Protein AF-0000000076352811 (afdb_homodimer)

Organism: Streptomyces venezuelae (NCBI:txid54571)

Sequence (322 aa):
MPASRLSRTPLPGIGIRYDLTTREQQRLSVIAHRDGARTLSAYRSDDPDECALSTRLSSGEADALIDALMPSHHSPTLLHTTDLGLVAERVLLSATSHWNGRLLGETRMRTETGVSIVAVLRRADAIPSPAPDFRLAGGDTLIVIGTREGVETAATILGREMPASRLSRTPLPGIGIRYDLTTREQQRLSVIAHRDGARTLSAYRSDDPDECALSTRLSSGEADALIDALMPSHHSPTLLHTTDLGLVAERVLLSATSHWNGRLLGETRMRTETGVSIVAVLRRADAIPSPAPDFRLAGGDTLIVIGTREGVETAATILGRE

Radius of gyration: 21.25 Å; Cα contacts (8 Å, |Δi|>4): 762; chains: 2; bounding box: 42×60×53 Å

pLDDT: mean 86.25, std 12.05, range [33.28, 98.19]

Secondary structure (DSSP, 8-state):
----EEEEEEETTTEEEEEEE-TT--EEEEEEETTS-EEEEEE-SS-TTSEEEEEEE-HHHHHHHHHHHS-SS--SSEEESGGGT-EEEEEEPPTT-TTTTSBGGGG-HHHHHS-EEEEEEETTEEEES--TTPBP-TT-EEEEEE-HHHHHHHHHHHT--/----EEEEEEETTTEEEEEEE-TT--EEEEEEETTS-EEEEEE-SS-TT-EEEEEEE-HHHHHHHHHHHS-SS--SSEEESGGGT-EEEEEEPPTT-TTTTSBGGGG-HHHHHS-EEEEEEETTEEEES--TTPBP-TT-EEEEEE-HHHHHHHHHHHT--

Nearest PDB structures (foldseek):
  6oly-assembly1_C  TM=7.790E-01  e=4.666E-06  Methanothermobacter thermautotrophicus
  3rbz-assembly1_D-2  TM=7.841E-01  e=4.932E-06  Methanothermobacter thermautotrophicus str. Delta H
  3rbz-assembly1_B-2  TM=7.743E-01  e=6.874E-06  Methanothermobacter thermautotrophicus str. Delta H
  3rbz-assembly1_C-2  TM=7.742E-01  e=6.874E-06  Methanothermobacter thermautotrophicus str. Delta H
  2aef-assembly1_A  TM=7.188E-01  e=5.509E-06  Methanothermobacter thermautotrophicus

Structure (mmCIF, N/CA/C/O backbone):
data_AF-0000000076352811-model_v1
#
loop_
_entity.id
_entity.type
_entity.pdbx_description
1 polymer 'Potassium transporter TrkA'
#
loop_
_atom_site.group_PDB
_atom_site.id
_atom_site.type_symbol
_atom_site.label_atom_id
_atom_site.label_alt_id
_atom_site.label_comp_id
_atom_site.label_asym_id
_atom_site.label_entity_id
_atom_site.label_seq_id
_atom_site.pdbx_PDB_ins_code
_atom_site.Cartn_x
_atom_site.Cartn_y
_atom_site.Cartn_z
_atom_site.occupancy
_atom_site.B_iso_or_equiv
_atom_site.auth_seq_id
_atom_site.auth_comp_id
_atom_site.auth_asym_id
_atom_site.auth_atom_id
_atom_site.pdbx_PDB_model_num
ATOM 1 N N . MET A 1 1 ? 8.742 -24.406 12.164 1 33.28 1 MET A N 1
ATOM 2 C CA . MET A 1 1 ? 8.57 -24.734 10.758 1 33.28 1 MET A CA 1
ATOM 3 C C . MET A 1 1 ? 9.203 -23.672 9.859 1 33.28 1 MET A C 1
ATOM 5 O O . MET A 1 1 ? 9.172 -22.484 10.18 1 33.28 1 MET A O 1
ATOM 9 N N . PRO A 1 2 ? 10.156 -24 8.992 1 41.72 2 PRO A N 1
ATOM 10 C CA . PRO A 1 2 ? 11.023 -22.984 8.398 1 41.72 2 PRO A CA 1
ATOM 11 C C . PRO A 1 2 ? 10.234 -21.875 7.699 1 41.72 2 PRO A C 1
ATOM 13 O O . PRO A 1 2 ? 9.156 -22.125 7.148 1 41.72 2 PRO A O 1
ATOM 16 N N . ALA A 1 3 ? 10.344 -20.75 8.109 1 45.09 3 ALA A N 1
ATOM 17 C CA . ALA A 1 3 ? 9.797 -19.5 7.586 1 45.09 3 ALA A CA 1
ATOM 18 C C . ALA A 1 3 ? 9.898 -19.438 6.062 1 45.09 3 ALA A C 1
ATOM 20 O O . ALA A 1 3 ? 10.82 -20.016 5.477 1 45.09 3 ALA A O 1
ATOM 21 N N . SER A 1 4 ? 8.695 -19.469 5.328 1 60.25 4 SER A N 1
ATOM 22 C CA . SER A 1 4 ? 8.719 -19.25 3.885 1 60.25 4 SER A CA 1
ATOM 23 C C . SER A 1 4 ? 9.914 -18.391 3.475 1 60.25 4 SER A C 1
ATOM 25 O O . SER A 1 4 ? 10.234 -17.406 4.137 1 60.25 4 SER A O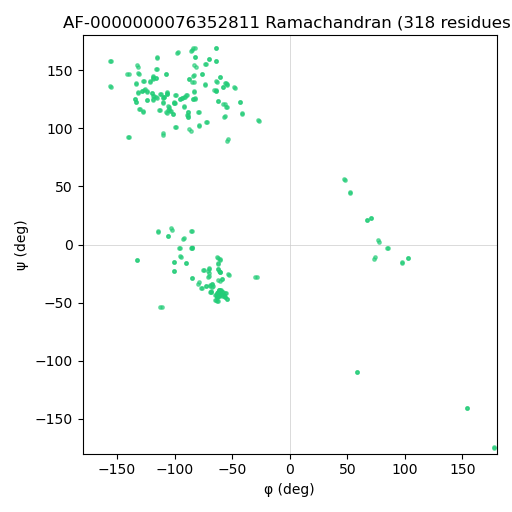 1
ATOM 27 N N . ARG A 1 5 ? 10.984 -19.031 2.83 1 65.19 5 ARG A N 1
ATOM 28 C CA . ARG A 1 5 ? 12.234 -18.391 2.441 1 65.19 5 ARG A CA 1
ATOM 29 C C . ARG A 1 5 ? 12.109 -17.719 1.075 1 65.19 5 ARG A C 1
ATOM 31 O O . ARG A 1 5 ? 11.734 -18.375 0.095 1 65.19 5 ARG A O 1
ATOM 38 N N . LEU A 1 6 ? 11.867 -16.469 1.075 1 77.19 6 LEU A N 1
ATOM 39 C CA . LEU A 1 6 ? 11.984 -15.727 -0.172 1 77.19 6 LEU A CA 1
ATOM 40 C C . LEU A 1 6 ? 13.445 -15.414 -0.484 1 77.19 6 LEU A C 1
ATOM 42 O O . LEU A 1 6 ? 14.18 -14.93 0.382 1 77.19 6 LEU A O 1
ATOM 46 N N . SER A 1 7 ? 13.984 -16 -1.582 1 85.25 7 SER A N 1
ATOM 47 C CA . SER A 1 7 ? 15.32 -15.664 -2.043 1 85.25 7 SER A CA 1
ATOM 48 C C . SER A 1 7 ? 15.273 -14.836 -3.326 1 85.25 7 SER A C 1
ATOM 50 O O . SER A 1 7 ? 14.32 -14.945 -4.105 1 85.25 7 SER A O 1
ATOM 52 N N . ARG A 1 8 ? 16.25 -13.914 -3.494 1 85.31 8 ARG A N 1
ATOM 53 C CA . ARG A 1 8 ? 16.344 -13.047 -4.664 1 85.31 8 ARG A CA 1
ATOM 54 C C . ARG A 1 8 ? 17.641 -13.258 -5.41 1 85.31 8 ARG A C 1
ATOM 56 O O . ARG A 1 8 ? 18.719 -13.312 -4.797 1 85.31 8 ARG A O 1
ATOM 63 N N . THR A 1 9 ? 17.578 -13.453 -6.719 1 87.12 9 THR A N 1
ATOM 64 C CA . THR A 1 9 ? 18.734 -13.648 -7.578 1 87.12 9 THR A CA 1
ATOM 65 C C . THR A 1 9 ? 18.703 -12.68 -8.758 1 87.12 9 THR A C 1
ATOM 67 O O . THR A 1 9 ? 17.797 -12.734 -9.594 1 87.12 9 THR A O 1
ATOM 70 N N . PRO A 1 10 ? 19.656 -11.766 -8.812 1 88.88 10 PRO A N 1
ATOM 71 C CA . PRO A 1 10 ? 19.719 -10.867 -9.969 1 88.88 10 PRO A CA 1
ATOM 72 C C . PRO A 1 10 ? 20.016 -11.609 -11.273 1 88.88 10 PRO A C 1
ATOM 74 O O . PRO A 1 10 ? 20.812 -12.539 -11.289 1 88.88 10 PRO A O 1
ATOM 77 N N . LEU A 1 11 ? 19.266 -11.32 -12.273 1 91.62 11 LEU A N 1
ATOM 78 C CA . LEU A 1 11 ? 19.469 -11.828 -13.633 1 91.62 11 LEU A CA 1
ATOM 79 C C . LEU A 1 11 ? 19.922 -10.711 -14.562 1 91.62 11 LEU A C 1
ATOM 81 O O . LEU A 1 11 ? 19.094 -9.953 -15.078 1 91.62 11 LEU A O 1
ATOM 85 N N . PRO A 1 12 ? 21.219 -10.625 -14.742 1 89.44 12 PRO A N 1
ATOM 86 C CA . PRO A 1 12 ? 21.75 -9.523 -15.539 1 89.44 12 PRO A CA 1
ATOM 87 C C . PRO A 1 12 ? 21.016 -9.344 -16.859 1 89.44 12 PRO A C 1
ATOM 89 O O . PRO A 1 12 ? 20.828 -10.312 -17.609 1 89.44 12 PRO A O 1
ATOM 92 N N . GLY A 1 13 ? 20.734 -8.188 -17.156 1 89.44 13 GLY A N 1
ATOM 93 C CA . GLY A 1 13 ? 20.094 -7.82 -18.406 1 89.44 13 GLY A CA 1
ATOM 94 C C . GLY A 1 13 ? 18.625 -8.203 -18.453 1 89.44 13 GLY A C 1
ATOM 95 O O . GLY A 1 13 ? 17.922 -7.867 -19.406 1 89.44 13 GLY A O 1
ATOM 96 N N . ILE A 1 14 ? 18.203 -9.016 -17.5 1 88.94 14 ILE A N 1
ATOM 97 C CA . ILE A 1 14 ? 16.828 -9.523 -17.547 1 88.94 14 ILE A CA 1
ATOM 98 C C . ILE A 1 14 ? 16.016 -8.922 -16.422 1 88.94 14 ILE A C 1
ATOM 100 O O . ILE A 1 14 ? 14.938 -8.352 -16.656 1 88.94 14 ILE A O 1
ATOM 104 N N . GLY A 1 15 ? 16.453 -9.016 -15.188 1 88.44 15 GLY A N 1
ATOM 105 C CA . GLY A 1 15 ? 15.75 -8.547 -14.008 1 88.44 15 GLY A CA 1
ATOM 106 C C . GLY A 1 15 ? 16.125 -9.297 -12.742 1 88.44 15 GLY A C 1
ATOM 107 O O . GLY A 1 15 ? 17.297 -9.555 -12.5 1 88.44 15 GLY A O 1
ATOM 108 N N . ILE A 1 16 ? 15.172 -9.539 -11.945 1 86.62 16 ILE A N 1
ATOM 109 C CA . ILE A 1 16 ? 15.406 -10.203 -10.672 1 86.62 16 ILE A CA 1
ATOM 110 C C . ILE A 1 16 ? 14.492 -11.43 -10.555 1 86.62 16 ILE A C 1
ATOM 112 O O . ILE A 1 16 ? 13.305 -11.359 -10.867 1 86.62 16 ILE A O 1
ATOM 116 N N . ARG A 1 17 ? 15.047 -12.539 -10.148 1 91.44 17 ARG A N 1
ATOM 117 C CA . ARG A 1 17 ? 14.266 -13.742 -9.859 1 91.44 17 ARG A CA 1
ATOM 118 C C . ARG A 1 17 ? 14.023 -13.891 -8.359 1 91.44 17 ARG A C 1
ATOM 120 O O . ARG A 1 17 ? 14.961 -13.789 -7.562 1 91.44 17 ARG A O 1
ATOM 127 N N . TYR A 1 18 ? 12.781 -14.078 -7.992 1 88 18 TYR A N 1
ATOM 128 C CA . TYR A 1 18 ? 12.359 -14.414 -6.637 1 88 18 TYR A CA 1
ATOM 129 C C . TYR A 1 18 ? 11.93 -15.875 -6.543 1 88 18 TYR A C 1
ATOM 131 O O . TYR A 1 18 ? 11.141 -16.344 -7.359 1 88 18 TYR A O 1
ATOM 139 N N . ASP A 1 19 ? 12.5 -16.562 -5.543 1 89.06 19 ASP A N 1
ATOM 140 C CA . ASP A 1 19 ? 12.102 -17.938 -5.312 1 89.06 19 ASP A CA 1
ATOM 141 C C . ASP A 1 19 ? 11.422 -18.109 -3.955 1 89.06 19 ASP A C 1
ATOM 143 O O . ASP A 1 19 ? 11.938 -17.641 -2.938 1 89.06 19 ASP A O 1
ATOM 147 N N . LEU A 1 20 ? 10.266 -18.672 -4.059 1 89.12 20 LEU A N 1
ATOM 148 C CA . LEU A 1 20 ? 9.5 -18.938 -2.846 1 89.12 20 LEU A CA 1
ATOM 149 C C . LEU A 1 20 ? 9.25 -20.438 -2.674 1 89.12 20 LEU A C 1
ATOM 151 O O . LEU A 1 20 ? 8.766 -21.094 -3.592 1 89.12 20 LEU A O 1
ATOM 155 N N . THR A 1 21 ? 9.641 -20.969 -1.538 1 88.06 21 THR A N 1
ATOM 156 C CA . THR A 1 21 ? 9.289 -22.344 -1.164 1 88.06 21 THR A CA 1
ATOM 157 C C . THR A 1 21 ? 8.297 -22.344 -0.006 1 88.06 21 THR A C 1
ATOM 159 O O . THR A 1 21 ? 8.586 -21.812 1.071 1 88.06 21 THR A O 1
ATOM 162 N N . THR A 1 22 ? 7.176 -22.984 -0.293 1 88.12 22 THR A N 1
ATOM 163 C CA . THR A 1 22 ? 6.113 -22.969 0.707 1 88.12 22 THR A CA 1
ATOM 164 C C . THR A 1 22 ? 6.344 -24.062 1.746 1 88.12 22 THR A C 1
ATOM 166 O O . THR A 1 22 ? 7.234 -24.906 1.588 1 88.12 22 THR A O 1
ATOM 169 N N . ARG A 1 23 ? 5.57 -24.016 2.842 1 83.81 23 ARG A N 1
ATOM 170 C CA . ARG A 1 23 ? 5.617 -25.047 3.885 1 83.81 23 ARG A CA 1
ATOM 171 C C . ARG A 1 23 ? 5.293 -26.422 3.318 1 83.81 23 ARG A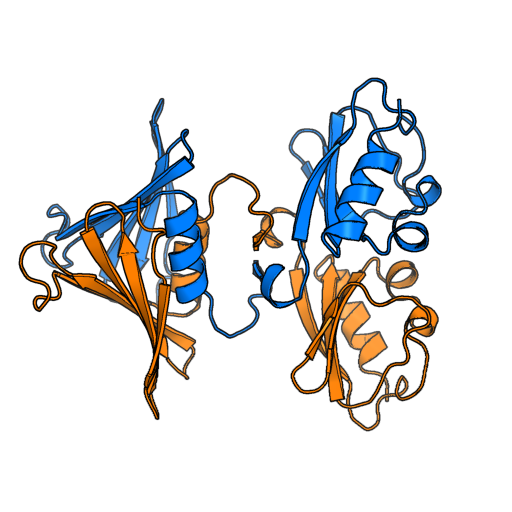 C 1
ATOM 173 O O . ARG A 1 23 ? 5.836 -27.422 3.775 1 83.81 23 ARG A O 1
ATOM 180 N N . GLU A 1 24 ? 4.465 -26.438 2.254 1 83.44 24 GLU A N 1
ATOM 181 C CA . GLU A 1 24 ? 4.074 -27.703 1.623 1 83.44 24 GLU A CA 1
ATOM 182 C C . GLU A 1 24 ? 5.109 -28.141 0.594 1 83.44 24 GLU A C 1
ATOM 184 O O . GLU A 1 24 ? 4.848 -29.047 -0.206 1 83.44 24 GLU A O 1
ATOM 189 N N . GLN A 1 25 ? 6.188 -27.484 0.642 1 83.31 25 GLN A N 1
ATOM 190 C CA . GLN A 1 25 ? 7.34 -27.828 -0.191 1 83.31 25 GLN A CA 1
ATOM 191 C C . GLN A 1 25 ? 7.043 -27.578 -1.666 1 83.31 25 GLN A C 1
ATOM 193 O O . GLN A 1 25 ? 7.582 -28.266 -2.539 1 83.31 25 GLN A O 1
ATOM 198 N N . GLN A 1 26 ? 6.09 -26.75 -1.824 1 85.62 26 GLN A N 1
ATOM 199 C CA . GLN A 1 26 ? 5.867 -26.266 -3.182 1 85.62 26 GLN A CA 1
ATOM 200 C C . GLN A 1 26 ? 6.781 -25.078 -3.5 1 85.62 26 GLN A C 1
ATOM 202 O O . GLN A 1 26 ? 6.996 -24.203 -2.656 1 85.62 26 GLN A O 1
ATOM 207 N N . ARG A 1 27 ? 7.301 -25.125 -4.793 1 88.88 27 ARG A N 1
ATOM 208 C CA . ARG A 1 27 ? 8.227 -24.078 -5.195 1 88.88 27 ARG A CA 1
ATOM 209 C C . ARG A 1 27 ? 7.582 -23.141 -6.211 1 88.88 27 ARG A C 1
ATOM 211 O O . ARG A 1 27 ? 6.996 -23.594 -7.199 1 88.88 27 ARG A O 1
ATOM 218 N N . LEU A 1 28 ? 7.617 -21.844 -5.914 1 90.19 28 LEU A N 1
ATOM 219 C CA . LEU A 1 28 ? 7.172 -20.781 -6.816 1 90.19 28 LEU A CA 1
ATOM 220 C C . LEU A 1 28 ? 8.32 -19.844 -7.156 1 90.19 28 LEU A C 1
ATOM 222 O O . LEU A 1 28 ? 9.203 -19.609 -6.328 1 90.19 28 LEU A O 1
ATOM 226 N N . SER A 1 29 ? 8.328 -19.359 -8.367 1 90.75 29 SER A N 1
ATOM 227 C CA . SER A 1 29 ? 9.305 -18.359 -8.75 1 90.75 29 SER A CA 1
ATOM 228 C C . SER A 1 29 ? 8.648 -17.203 -9.508 1 90.75 29 SER A C 1
ATOM 230 O O . SER A 1 29 ? 7.68 -17.422 -10.242 1 90.75 29 SER A O 1
ATOM 232 N N . VAL A 1 30 ? 9.055 -16.016 -9.203 1 90.81 30 VAL A N 1
ATOM 233 C CA . VAL A 1 30 ? 8.664 -14.828 -9.961 1 90.81 30 VAL A CA 1
ATOM 234 C C . VAL A 1 30 ? 9.898 -14.172 -10.57 1 90.81 30 VAL A C 1
ATOM 236 O O . VAL A 1 30 ? 10.891 -13.93 -9.875 1 90.81 30 VAL A O 1
ATOM 239 N N . ILE A 1 31 ? 9.844 -13.945 -11.852 1 90.31 31 ILE A N 1
ATOM 240 C CA . ILE A 1 31 ? 10.867 -13.125 -12.484 1 90.31 31 ILE A CA 1
ATOM 241 C C . ILE A 1 31 ? 10.305 -11.734 -12.773 1 90.31 31 ILE A C 1
ATOM 243 O O . ILE A 1 31 ? 9.352 -11.594 -13.547 1 90.31 31 ILE A O 1
ATOM 247 N N . ALA A 1 32 ? 10.844 -10.812 -12.141 1 86.44 32 ALA A N 1
ATOM 248 C CA . ALA A 1 32 ? 10.523 -9.414 -12.422 1 86.44 32 ALA A CA 1
ATOM 249 C C . ALA A 1 32 ? 11.422 -8.859 -13.523 1 86.44 32 ALA A C 1
ATOM 251 O O . ALA A 1 32 ? 12.602 -8.594 -13.297 1 86.44 32 ALA A O 1
ATOM 252 N N . HIS A 1 33 ? 10.844 -8.641 -14.617 1 87.25 33 HIS A N 1
ATOM 253 C CA . HIS A 1 33 ? 11.602 -8.156 -15.766 1 87.25 33 HIS A CA 1
ATOM 254 C C . HIS A 1 33 ? 11.797 -6.641 -15.688 1 87.25 33 HIS A C 1
ATOM 256 O O . HIS A 1 33 ? 11.008 -5.938 -15.055 1 87.25 33 HIS A O 1
ATOM 262 N N . ARG A 1 34 ? 12.797 -6.18 -16.469 1 77.56 34 ARG A N 1
ATOM 263 C CA . ARG A 1 34 ? 13.109 -4.754 -16.484 1 77.56 34 ARG A CA 1
ATOM 264 C C . ARG A 1 34 ? 12.008 -3.965 -17.188 1 77.56 34 ARG A C 1
ATOM 266 O O . ARG A 1 34 ? 11.789 -2.791 -16.891 1 77.56 34 ARG A O 1
ATOM 273 N N . ASP A 1 35 ? 11.305 -4.723 -18.031 1 74.69 35 ASP A N 1
ATOM 274 C CA . ASP A 1 35 ? 10.266 -4.027 -18.797 1 74.69 35 ASP A CA 1
ATOM 275 C C . ASP A 1 35 ? 8.969 -3.947 -18 1 74.69 35 ASP A C 1
ATOM 277 O O . ASP A 1 35 ? 7.961 -3.436 -18.5 1 74.69 35 ASP A O 1
ATOM 281 N N . GLY A 1 36 ? 8.945 -4.527 -16.828 1 75.62 36 GLY A N 1
ATOM 282 C CA . GLY A 1 36 ? 7.758 -4.434 -15.992 1 75.62 36 GLY A CA 1
ATOM 283 C C . GLY A 1 36 ? 6.922 -5.699 -16 1 75.62 36 GLY A C 1
ATOM 284 O O . GLY A 1 36 ? 6.027 -5.859 -15.164 1 75.62 36 GLY A O 1
ATOM 285 N N . ALA A 1 37 ? 7.246 -6.52 -16.875 1 82.88 37 ALA A N 1
ATOM 286 C CA . ALA A 1 37 ? 6.539 -7.797 -16.922 1 82.88 37 ALA A CA 1
ATOM 287 C C . ALA A 1 37 ? 6.977 -8.703 -15.773 1 82.88 37 ALA A C 1
ATOM 289 O O . ALA A 1 37 ? 8.023 -8.484 -15.164 1 82.88 37 ALA A O 1
ATOM 290 N N . ARG A 1 38 ? 6.043 -9.609 -15.445 1 89.06 38 ARG A N 1
ATOM 291 C CA . ARG A 1 38 ? 6.344 -10.641 -14.453 1 89.06 38 ARG A CA 1
ATOM 292 C C . ARG A 1 38 ? 6.109 -12.031 -15.023 1 89.06 38 ARG A C 1
ATOM 294 O O . ARG A 1 38 ? 5.137 -12.266 -15.742 1 89.06 38 ARG A O 1
ATOM 301 N N . THR A 1 39 ? 7.074 -12.797 -14.805 1 90.56 39 THR A N 1
ATOM 302 C CA . THR A 1 39 ? 6.855 -14.203 -15.141 1 90.56 39 THR A CA 1
ATOM 303 C C . THR A 1 39 ? 6.691 -15.039 -13.867 1 90.56 39 THR A C 1
ATOM 305 O O . THR A 1 39 ? 7.598 -15.094 -13.031 1 90.56 39 THR A O 1
ATOM 308 N N . LEU A 1 40 ? 5.508 -15.57 -13.672 1 91.38 40 LEU A N 1
ATOM 309 C CA . LEU A 1 40 ? 5.207 -16.453 -12.547 1 91.38 40 LEU A CA 1
ATOM 310 C C . LEU A 1 40 ? 5.352 -17.906 -12.945 1 91.38 40 LEU A C 1
ATOM 312 O O . LEU A 1 40 ? 4.742 -18.359 -13.922 1 91.38 40 LEU A O 1
ATOM 316 N N . SER A 1 41 ? 6.176 -18.641 -12.195 1 91.12 41 SER A N 1
ATOM 317 C CA . SER A 1 41 ? 6.367 -20.062 -12.453 1 91.12 41 SER A CA 1
ATOM 318 C C . SER A 1 41 ? 6.133 -20.906 -11.195 1 91.12 41 SER A C 1
ATOM 320 O O . SER A 1 41 ? 6.449 -20.453 -10.094 1 91.12 41 SER A O 1
ATOM 322 N N . ALA A 1 42 ? 5.527 -22 -11.406 1 89.25 42 ALA A N 1
ATOM 323 C CA . ALA A 1 42 ? 5.352 -22.984 -10.344 1 89.25 42 ALA A CA 1
ATOM 324 C C . ALA A 1 42 ? 5.973 -24.328 -10.734 1 89.25 42 ALA A C 1
ATOM 326 O O . ALA A 1 42 ? 5.887 -24.734 -11.891 1 89.25 42 ALA A O 1
ATOM 327 N N . TYR A 1 43 ? 6.574 -24.891 -9.758 1 86.31 43 TYR A N 1
ATOM 328 C CA . TYR A 1 43 ? 7.281 -26.141 -10.016 1 86.31 43 TYR A CA 1
ATOM 329 C C . TYR A 1 43 ? 6.641 -27.281 -9.242 1 86.31 43 TYR A C 1
ATOM 331 O O . TYR A 1 43 ? 6.051 -27.078 -8.18 1 86.31 43 TYR A O 1
ATOM 339 N N . ARG A 1 44 ? 6.789 -28.422 -9.836 1 80.19 44 ARG A N 1
ATOM 340 C CA . ARG A 1 44 ? 6.215 -29.594 -9.188 1 80.19 44 ARG A CA 1
ATOM 341 C C . ARG A 1 44 ? 7.035 -30 -7.973 1 80.19 44 ARG A C 1
ATOM 343 O O . ARG A 1 44 ? 8.266 -29.906 -7.984 1 80.19 44 ARG A O 1
ATOM 350 N N . SER A 1 45 ? 6.32 -30.344 -6.938 1 75.44 45 SER A N 1
ATOM 351 C CA . SER A 1 45 ? 6.996 -30.75 -5.707 1 75.44 45 SER A CA 1
ATOM 352 C C . SER A 1 45 ? 7.84 -32 -5.922 1 75.44 45 SER A C 1
ATOM 354 O O . SER A 1 45 ? 8.852 -32.188 -5.242 1 75.44 45 SER A O 1
ATOM 356 N N . ASP A 1 46 ? 7.395 -32.844 -6.836 1 75.94 46 ASP A N 1
ATOM 357 C CA . ASP A 1 46 ? 8.055 -34.156 -7.008 1 75.94 46 ASP A CA 1
ATOM 358 C C . ASP A 1 46 ? 9.172 -34.062 -8.039 1 75.94 46 ASP A C 1
ATOM 360 O O . ASP A 1 46 ? 9.992 -34.969 -8.148 1 75.94 46 ASP A O 1
ATOM 364 N N . ASP A 1 47 ? 9.172 -33 -8.836 1 73.81 47 ASP A N 1
ATOM 365 C CA . ASP A 1 47 ? 10.242 -32.781 -9.797 1 73.81 47 ASP A CA 1
ATOM 366 C C . ASP A 1 47 ? 10.617 -31.312 -9.875 1 73.81 47 ASP A C 1
ATOM 368 O O . ASP A 1 47 ? 10.039 -30.547 -10.656 1 73.81 47 ASP A O 1
ATOM 372 N N . PRO A 1 48 ? 11.578 -30.922 -9.094 1 66.12 48 PRO A N 1
ATOM 373 C CA . PRO A 1 48 ? 11.914 -29.5 -8.992 1 66.12 48 PRO A CA 1
ATOM 374 C C . PRO A 1 48 ? 12.414 -28.906 -10.312 1 66.12 48 PRO A C 1
ATOM 376 O O . PRO A 1 48 ? 12.43 -27.688 -10.484 1 66.12 48 PRO A O 1
ATOM 379 N N . ASP A 1 49 ? 12.664 -29.797 -11.227 1 68.5 49 ASP A N 1
ATOM 380 C CA . ASP A 1 49 ? 13.203 -29.312 -12.492 1 68.5 49 ASP A CA 1
ATOM 381 C C . ASP A 1 49 ? 12.086 -29.094 -13.516 1 68.5 49 ASP A C 1
ATOM 383 O O . ASP A 1 49 ? 12.312 -28.516 -14.57 1 68.5 49 ASP A O 1
ATOM 387 N N . GLU A 1 50 ? 10.961 -29.594 -13.102 1 76.5 50 GLU A N 1
ATOM 388 C CA . GLU A 1 50 ? 9.875 -29.469 -14.07 1 76.5 50 GLU A CA 1
ATOM 389 C C . GLU A 1 50 ? 8.945 -28.312 -13.695 1 76.5 50 GLU A C 1
ATOM 391 O O . GLU A 1 50 ? 8.32 -28.328 -12.641 1 76.5 50 GLU A O 1
ATOM 396 N N . CYS A 1 51 ? 9.031 -27.312 -14.594 1 76.81 51 CYS A N 1
ATOM 397 C CA . CYS A 1 51 ? 8.117 -26.188 -14.477 1 76.81 51 CYS A CA 1
ATOM 398 C C . CYS A 1 51 ? 6.703 -26.594 -14.875 1 76.81 51 CYS A C 1
ATOM 400 O O . CYS A 1 51 ? 6.441 -26.859 -16.047 1 76.81 51 CYS A O 1
ATOM 402 N N . ALA A 1 52 ? 5.883 -26.734 -13.789 1 78.62 52 ALA A N 1
ATOM 403 C CA . ALA A 1 52 ? 4.504 -27.156 -14.023 1 78.62 52 ALA A CA 1
ATOM 404 C C . ALA A 1 52 ? 3.709 -26.078 -14.75 1 78.62 52 ALA A C 1
ATOM 406 O O . ALA A 1 52 ? 2.875 -26.391 -15.602 1 78.62 52 ALA A O 1
ATOM 407 N N . LEU A 1 53 ? 4.055 -24.828 -14.422 1 81.06 53 LEU A N 1
ATOM 408 C CA . LEU A 1 53 ? 3.34 -23.719 -15.055 1 81.06 53 LEU A CA 1
ATOM 409 C C . LEU A 1 53 ? 4.195 -22.469 -15.07 1 81.06 53 LEU A C 1
ATOM 411 O O . LEU A 1 53 ? 4.918 -22.188 -14.109 1 81.06 53 LEU A O 1
ATOM 415 N N . SER A 1 54 ? 4.156 -21.859 -16.219 1 87.94 54 SER A N 1
ATOM 416 C CA . SER A 1 54 ? 4.777 -20.531 -16.359 1 87.94 54 SER A CA 1
ATOM 417 C C . SER A 1 54 ? 3.865 -19.562 -17.094 1 87.94 54 SER A C 1
ATOM 419 O O . SER A 1 54 ? 3.361 -19.891 -18.172 1 87.94 54 SER A O 1
ATOM 421 N N . THR A 1 55 ? 3.631 -18.469 -16.438 1 88.81 55 THR A N 1
ATOM 422 C CA . THR A 1 55 ? 2.748 -17.484 -17.047 1 88.81 55 THR A CA 1
ATOM 423 C C . THR A 1 55 ? 3.367 -16.094 -16.984 1 88.81 55 THR A C 1
ATOM 425 O O . THR A 1 55 ? 3.83 -15.656 -15.93 1 88.81 55 THR A O 1
ATOM 428 N N . ARG A 1 56 ? 3.363 -15.461 -18.109 1 90 56 ARG A N 1
ATOM 429 C CA . ARG A 1 56 ? 3.801 -14.062 -18.141 1 90 56 ARG A CA 1
ATOM 430 C C . ARG A 1 56 ? 2.633 -13.117 -17.891 1 90 56 ARG A C 1
ATOM 432 O O . ARG A 1 56 ? 1.562 -13.273 -18.484 1 90 56 ARG A O 1
ATOM 439 N N . LEU A 1 57 ? 2.865 -12.25 -16.969 1 89.31 57 LEU A N 1
ATOM 440 C CA . LEU A 1 57 ? 1.878 -11.25 -16.594 1 89.31 57 LEU A CA 1
ATOM 441 C C . LEU A 1 57 ? 2.346 -9.852 -16.984 1 89.31 57 LEU A C 1
ATOM 443 O O . LEU A 1 57 ? 3.506 -9.492 -16.75 1 89.31 57 LEU A O 1
ATOM 447 N N . SER A 1 58 ? 1.426 -9.148 -17.672 1 83.81 58 SER A N 1
ATOM 448 C CA . SER A 1 58 ? 1.68 -7.719 -17.781 1 83.81 58 SER A CA 1
ATOM 449 C C . SER A 1 58 ? 1.645 -7.047 -16.406 1 83.81 58 SER A C 1
ATOM 451 O O . SER A 1 58 ? 1.267 -7.672 -15.414 1 83.81 58 SER A O 1
ATOM 453 N N . SER A 1 59 ? 2.074 -5.797 -16.359 1 77.5 59 SER A N 1
ATOM 454 C CA . SER A 1 59 ? 2.039 -5.055 -15.102 1 77.5 59 SER A CA 1
ATOM 455 C C . SER A 1 59 ? 0.63 -5.012 -14.523 1 77.5 59 SER A C 1
ATOM 457 O O . SER A 1 59 ? 0.444 -5.188 -13.32 1 77.5 59 SER A O 1
ATOM 459 N N . GLY A 1 60 ? -0.395 -4.723 -15.391 1 76.44 60 GLY A N 1
ATOM 460 C CA . GLY A 1 60 ? -1.782 -4.707 -14.953 1 76.44 60 GLY A CA 1
ATOM 461 C C . GLY A 1 60 ? -2.264 -6.051 -14.438 1 76.44 60 GLY A C 1
ATOM 462 O O . GLY A 1 60 ? -3 -6.121 -13.453 1 76.44 60 GLY A O 1
ATOM 463 N N . GLU A 1 61 ? -1.852 -7.098 -15.086 1 83.75 61 GLU A N 1
ATOM 464 C CA . GLU A 1 61 ? -2.236 -8.445 -14.672 1 83.75 61 GLU A CA 1
ATOM 465 C C . GLU A 1 61 ? -1.585 -8.812 -13.344 1 83.75 61 GLU A C 1
ATOM 467 O O . GLU A 1 61 ? -2.211 -9.453 -12.492 1 83.75 61 GLU A O 1
ATOM 472 N N . ALA A 1 62 ? -0.333 -8.445 -13.188 1 83.94 62 ALA A N 1
ATOM 473 C CA . ALA A 1 62 ? 0.345 -8.664 -11.906 1 83.94 62 ALA A CA 1
ATOM 474 C C . ALA A 1 62 ? -0.37 -7.934 -10.773 1 83.94 62 ALA A C 1
ATOM 476 O O . ALA A 1 62 ? -0.557 -8.492 -9.688 1 83.94 62 ALA A O 1
ATOM 477 N N . ASP A 1 63 ? -0.825 -6.754 -11.062 1 76.06 63 ASP A N 1
ATOM 478 C CA . ASP A 1 63 ? -1.583 -5.992 -10.078 1 76.06 63 ASP A CA 1
ATOM 479 C C . ASP A 1 63 ? -2.863 -6.727 -9.688 1 76.06 63 ASP A C 1
ATOM 481 O O . ASP A 1 63 ? -3.221 -6.777 -8.508 1 76.06 63 ASP A O 1
ATOM 485 N N . ALA A 1 64 ? -3.533 -7.258 -10.648 1 78.38 64 ALA A N 1
ATOM 486 C CA . ALA A 1 64 ? -4.77 -7.988 -10.391 1 78.38 64 ALA A CA 1
ATOM 487 C C . ALA A 1 64 ? -4.516 -9.219 -9.531 1 78.38 64 ALA A C 1
ATOM 489 O O . ALA A 1 64 ? -5.309 -9.539 -8.641 1 78.38 64 ALA A O 1
ATOM 490 N N . LEU A 1 65 ? -3.461 -9.898 -9.82 1 84.06 65 LEU A N 1
ATOM 491 C CA . LEU A 1 65 ? -3.113 -11.078 -9.031 1 84.06 65 LEU A CA 1
ATOM 492 C C . LEU A 1 65 ? -2.783 -10.688 -7.594 1 84.06 65 LEU A C 1
ATOM 494 O O . LEU A 1 65 ? -3.195 -11.367 -6.648 1 84.06 65 LEU A O 1
ATOM 498 N N . ILE A 1 66 ? -2.039 -9.641 -7.43 1 80.69 66 ILE A N 1
ATOM 499 C CA . ILE A 1 66 ? -1.71 -9.133 -6.105 1 80.69 66 ILE A CA 1
ATOM 500 C C . ILE A 1 66 ? -2.992 -8.828 -5.336 1 80.69 66 ILE A C 1
ATOM 502 O O . ILE A 1 66 ? -3.123 -9.195 -4.164 1 80.69 66 ILE A O 1
ATOM 506 N N . ASP A 1 67 ? -3.906 -8.227 -5.977 1 74.94 67 ASP A N 1
ATOM 507 C CA . ASP A 1 67 ? -5.188 -7.91 -5.352 1 74.94 67 ASP A CA 1
ATOM 508 C C . ASP A 1 67 ? -5.879 -9.172 -4.852 1 74.94 67 ASP A C 1
ATOM 510 O O . ASP A 1 67 ? -6.484 -9.172 -3.777 1 74.94 67 ASP A O 1
ATOM 514 N N . ALA A 1 68 ? -5.77 -10.117 -5.648 1 78.56 68 ALA A N 1
ATOM 515 C CA . ALA A 1 68 ? -6.418 -11.383 -5.316 1 78.56 68 ALA A CA 1
ATOM 516 C C . ALA A 1 68 ? -5.734 -12.062 -4.137 1 78.56 68 ALA A C 1
ATOM 518 O O . ALA A 1 68 ? -6.379 -12.766 -3.357 1 78.56 68 ALA A O 1
ATOM 519 N N . LEU A 1 69 ? -4.426 -11.883 -4.09 1 81.69 69 LEU A N 1
ATOM 520 C CA . LEU A 1 69 ? -3.635 -12.539 -3.055 1 81.69 69 LEU A CA 1
ATOM 521 C C . LEU A 1 69 ? -3.736 -11.781 -1.734 1 81.69 69 LEU A C 1
ATOM 523 O O . LEU A 1 69 ? -3.488 -12.352 -0.668 1 81.69 69 LEU A O 1
ATOM 527 N N . MET A 1 70 ? -3.844 -10.438 -1.914 1 69.06 70 MET A N 1
ATOM 528 C CA . MET A 1 70 ? -3.836 -9.562 -0.741 1 69.06 70 MET A CA 1
ATOM 529 C C . MET A 1 70 ? -4.938 -9.961 0.237 1 69.06 70 MET A C 1
ATOM 531 O O . MET A 1 70 ? -6.066 -10.234 -0.172 1 69.06 70 MET A O 1
ATOM 535 N N . PRO A 1 71 ? -4.484 -10.484 1.355 1 53.81 71 PRO A N 1
ATOM 536 C CA . PRO A 1 71 ? -5.555 -10.734 2.326 1 53.81 71 PRO A CA 1
ATOM 537 C C . PRO A 1 71 ? -6.551 -9.586 2.422 1 53.81 71 PRO A C 1
ATOM 539 O O . PRO A 1 71 ? -6.211 -8.445 2.109 1 53.81 71 PRO A O 1
ATOM 542 N N . SER A 1 72 ? -7.875 -9.938 2.164 1 49.88 72 SER A N 1
ATOM 543 C CA . SER A 1 72 ? -8.844 -8.945 2.605 1 49.88 72 SER A CA 1
ATOM 544 C C . SER A 1 72 ? -8.32 -8.156 3.803 1 49.88 72 SER A C 1
ATOM 546 O O . SER A 1 72 ? -8.773 -7.035 4.059 1 49.88 72 SER A O 1
ATOM 548 N N . HIS A 1 73 ? -7.445 -8.898 4.543 1 49.44 73 HIS A N 1
ATOM 549 C CA . HIS A 1 73 ? -7.023 -8.242 5.777 1 49.44 73 HIS A CA 1
ATOM 550 C C . HIS A 1 73 ? -5.879 -7.266 5.52 1 49.44 73 HIS A C 1
ATOM 552 O O . HIS A 1 73 ? -5.109 -7.441 4.574 1 49.44 73 HIS A O 1
ATOM 558 N N . HIS A 1 74 ? -6.004 -6.168 5.992 1 54.44 74 HIS A N 1
ATOM 559 C CA . HIS A 1 74 ? -5.164 -4.977 5.902 1 54.44 74 HIS A CA 1
ATOM 560 C C . HIS A 1 74 ? -3.73 -5.285 6.324 1 54.44 74 HIS A C 1
ATOM 562 O O . HIS A 1 74 ? -3.502 -5.855 7.395 1 54.44 74 HIS A O 1
ATOM 568 N N . SER A 1 75 ? -2.84 -5.676 5.391 1 60.5 75 SER A N 1
ATOM 569 C CA . SER A 1 75 ? -1.416 -5.879 5.629 1 60.5 75 SER A CA 1
ATOM 570 C C . SER A 1 75 ? -0.737 -4.586 6.062 1 60.5 75 SER A C 1
ATOM 572 O O . SER A 1 75 ? -0.952 -3.533 5.457 1 60.5 75 SER A O 1
ATOM 574 N N . PRO A 1 76 ? -0.065 -4.648 7.301 1 64.69 76 PRO A N 1
ATOM 575 C CA . PRO A 1 76 ? 0.685 -3.459 7.715 1 64.69 76 PRO A CA 1
ATOM 576 C C . PRO A 1 76 ? 1.797 -3.094 6.734 1 64.69 76 PRO A C 1
ATOM 578 O O . PRO A 1 76 ? 2.336 -1.985 6.793 1 64.69 76 PRO A O 1
ATOM 581 N N . THR A 1 77 ? 2.113 -4.039 5.797 1 66.75 77 THR A N 1
ATOM 582 C CA . THR A 1 77 ? 3.26 -3.82 4.922 1 66.75 77 THR A CA 1
ATOM 583 C C . THR A 1 77 ? 2.809 -3.328 3.551 1 66.75 77 THR A C 1
ATOM 585 O O . THR A 1 77 ? 3.617 -2.822 2.771 1 66.75 77 THR A O 1
ATOM 588 N N . LEU A 1 78 ? 1.525 -3.504 3.342 1 69.69 78 LEU A N 1
ATOM 589 C CA . LEU A 1 78 ? 0.947 -3.096 2.064 1 69.69 78 LEU A CA 1
ATOM 590 C C . LEU A 1 78 ? -0.346 -2.316 2.277 1 69.69 78 LEU A C 1
ATOM 592 O O . LEU A 1 78 ? -1.238 -2.771 2.998 1 69.69 78 LEU A O 1
ATOM 596 N N . LEU A 1 79 ? -0.29 -1.161 1.752 1 76 79 LEU A N 1
ATOM 597 C CA . LEU A 1 79 ? -1.515 -0.369 1.768 1 76 79 LEU A CA 1
ATOM 598 C C . LEU A 1 79 ? -2.148 -0.321 0.381 1 76 79 LEU A C 1
ATOM 600 O O . LEU A 1 79 ? -1.53 0.157 -0.573 1 76 79 LEU A O 1
ATOM 604 N N . HIS A 1 80 ? -3.32 -0.897 0.345 1 74.12 80 HIS A N 1
ATOM 605 C CA . HIS A 1 80 ? -4.098 -0.771 -0.884 1 74.12 80 HIS A CA 1
ATOM 606 C C . HIS A 1 80 ? -4.781 0.59 -0.965 1 74.12 80 HIS A C 1
ATOM 608 O O . HIS A 1 80 ? -5.859 0.782 -0.402 1 74.12 80 HIS A O 1
ATOM 614 N N . THR A 1 81 ? -4.219 1.454 -1.739 1 81.19 81 THR A N 1
ATOM 615 C CA . THR A 1 81 ? -4.672 2.84 -1.752 1 81.19 81 THR A CA 1
ATOM 616 C C . THR A 1 81 ? -5.988 2.971 -2.518 1 81.19 81 THR A C 1
ATOM 618 O O . THR A 1 81 ? -6.895 3.688 -2.088 1 81.19 81 THR A O 1
ATOM 621 N N . THR A 1 82 ? -6.168 2.277 -3.545 1 73.88 82 THR A N 1
ATOM 622 C CA . THR A 1 82 ? -7.324 2.432 -4.418 1 73.88 82 THR A CA 1
ATOM 623 C C . THR A 1 82 ? -8.617 2.121 -3.67 1 73.88 82 THR A C 1
ATOM 625 O O . THR A 1 82 ? -9.625 2.807 -3.85 1 73.88 82 THR A O 1
ATOM 628 N N . ASP A 1 83 ? -8.609 1.108 -2.855 1 74.5 83 ASP A N 1
ATOM 629 C CA . ASP A 1 83 ? -9.797 0.723 -2.102 1 74.5 83 ASP A CA 1
ATOM 630 C C . ASP A 1 83 ? -10.227 1.836 -1.147 1 74.5 83 ASP A C 1
ATOM 632 O O . ASP A 1 83 ? -11.367 1.861 -0.69 1 74.5 83 ASP A O 1
ATOM 636 N N . LEU A 1 84 ? -9.312 2.75 -0.922 1 87.38 84 LEU A N 1
ATOM 637 C CA . LEU A 1 84 ? -9.586 3.832 0.017 1 87.38 84 LEU A CA 1
ATOM 638 C C . LEU A 1 84 ? -9.836 5.145 -0.721 1 87.38 84 LEU A C 1
ATOM 640 O O . LEU A 1 84 ? -9.961 6.199 -0.096 1 87.38 84 LEU A O 1
ATOM 644 N N . GLY A 1 85 ? -9.914 5.074 -2.068 1 88.75 85 GLY A N 1
ATOM 645 C CA . GLY A 1 85 ? -10.047 6.297 -2.84 1 88.75 85 GLY A CA 1
ATOM 646 C C . GLY A 1 85 ? -8.789 7.137 -2.85 1 88.75 85 GLY A C 1
ATOM 647 O O . GLY A 1 85 ? -8.852 8.359 -2.994 1 88.75 85 GLY A O 1
ATOM 648 N N . LEU A 1 86 ? -7.695 6.41 -2.594 1 92.69 86 LEU A N 1
ATOM 649 C CA . LEU A 1 86 ? -6.41 7.094 -2.52 1 92.69 86 LEU A CA 1
ATOM 650 C C . LEU A 1 86 ? -5.484 6.637 -3.641 1 92.69 86 LEU A C 1
ATOM 652 O O . LEU A 1 86 ? -5.738 5.613 -4.285 1 92.69 86 LEU A O 1
ATOM 656 N N . VAL A 1 87 ? -4.496 7.445 -3.898 1 88.38 87 VAL A N 1
ATOM 657 C CA . VAL A 1 87 ? -3.367 7.062 -4.742 1 88.38 87 VAL A CA 1
ATOM 658 C C . VAL A 1 87 ? -2.059 7.418 -4.043 1 88.38 87 VAL A C 1
ATOM 660 O O . VAL A 1 87 ? -2.008 8.352 -3.242 1 88.38 87 VAL A O 1
ATOM 663 N N . ALA A 1 88 ? -1.059 6.582 -4.301 1 90.19 88 ALA A N 1
ATOM 664 C CA . ALA A 1 88 ? 0.31 6.867 -3.877 1 90.19 88 ALA A CA 1
ATOM 665 C C . ALA A 1 88 ? 1.199 7.195 -5.074 1 90.19 88 ALA A C 1
ATOM 667 O O . ALA A 1 88 ? 1.206 6.465 -6.07 1 90.19 88 ALA A O 1
ATOM 668 N N . GLU A 1 89 ? 1.888 8.336 -5.02 1 90.25 89 GLU A N 1
ATOM 669 C CA . GLU A 1 89 ? 2.748 8.734 -6.129 1 90.25 89 GLU A CA 1
ATOM 670 C C . GLU A 1 89 ? 4.125 9.164 -5.633 1 90.25 89 GLU A C 1
ATOM 672 O O . GLU A 1 89 ? 4.273 9.578 -4.48 1 90.25 89 GLU A O 1
ATOM 677 N N . ARG A 1 90 ? 5.109 8.992 -6.531 1 90.19 90 ARG A N 1
ATOM 678 C CA . ARG A 1 90 ? 6.453 9.523 -6.324 1 90.19 90 ARG A CA 1
ATOM 679 C C . ARG A 1 90 ? 6.648 10.828 -7.086 1 90.19 90 ARG A C 1
ATOM 681 O O . ARG A 1 90 ? 6.402 10.898 -8.289 1 90.19 90 ARG A O 1
ATOM 688 N N . VAL A 1 91 ? 6.98 11.875 -6.352 1 93.56 91 VAL A N 1
ATOM 689 C CA . VAL A 1 91 ? 7.227 13.172 -6.973 1 93.56 91 VAL A CA 1
ATOM 690 C C . VAL A 1 91 ? 8.703 13.547 -6.828 1 93.56 91 VAL A C 1
ATOM 692 O O . VAL A 1 91 ? 9.188 13.758 -5.715 1 93.56 91 VAL A O 1
ATOM 695 N N . LEU A 1 92 ? 9.352 13.641 -7.926 1 94.44 92 LEU A N 1
ATOM 696 C CA . LEU A 1 92 ? 10.758 14.016 -7.941 1 94.44 92 LEU A CA 1
ATOM 697 C C . LEU A 1 92 ? 10.922 15.531 -7.902 1 94.44 92 LEU A C 1
ATOM 699 O O . LEU A 1 92 ? 10.312 16.25 -8.703 1 94.44 92 LEU A O 1
ATOM 703 N N . LEU A 1 93 ? 11.68 15.984 -6.922 1 96 93 LEU A N 1
ATOM 704 C CA . LEU A 1 93 ? 12.039 17.406 -6.906 1 96 93 LEU A CA 1
ATOM 705 C C . LEU A 1 93 ? 13.234 17.656 -7.82 1 96 93 LEU A C 1
ATOM 707 O O . LEU A 1 93 ? 14.297 17.047 -7.652 1 96 93 LEU A O 1
ATOM 711 N N . SER A 1 94 ? 13.078 18.547 -8.695 1 94.75 94 SER A N 1
ATOM 712 C CA . SER A 1 94 ? 14.164 18.891 -9.609 1 94.75 94 SER A CA 1
ATOM 713 C C . SER A 1 94 ? 15.297 19.625 -8.883 1 94.75 94 SER A C 1
ATOM 715 O O . SER A 1 94 ? 15.102 20.125 -7.777 1 94.75 94 SER A O 1
ATOM 717 N N . ALA A 1 95 ? 16.5 19.609 -9.492 1 92.69 95 ALA A N 1
ATOM 718 C CA . ALA A 1 95 ? 17.641 20.344 -8.938 1 92.69 95 ALA A CA 1
ATOM 719 C C . ALA A 1 95 ? 17.359 21.844 -8.867 1 92.69 95 ALA A C 1
ATOM 721 O O . ALA A 1 95 ? 17.938 22.547 -8.039 1 92.69 95 ALA A O 1
ATOM 722 N N . THR A 1 96 ? 16.438 22.359 -9.68 1 94.12 96 THR A N 1
ATOM 723 C CA . THR A 1 96 ? 16.109 23.781 -9.727 1 94.12 96 THR A CA 1
ATOM 724 C C . THR A 1 96 ? 14.797 24.047 -9.008 1 94.12 96 THR A C 1
ATOM 726 O O . THR A 1 96 ? 14.203 25.125 -9.164 1 94.12 96 THR A O 1
ATOM 729 N N . SER A 1 97 ? 14.383 23.094 -8.281 1 94.94 97 SER A N 1
ATOM 730 C CA . SER A 1 97 ? 13.102 23.203 -7.59 1 94.94 97 SER A CA 1
ATOM 731 C C . SER A 1 97 ? 13.062 24.438 -6.699 1 94.94 97 SER A C 1
ATOM 733 O O . SER A 1 97 ? 14.039 24.766 -6.016 1 94.94 97 SER A O 1
ATOM 735 N N . HIS A 1 98 ? 11.93 25.156 -6.664 1 96.19 98 HIS A N 1
ATOM 736 C CA . HIS A 1 98 ? 11.641 26.266 -5.75 1 96.19 98 HIS A CA 1
ATOM 737 C C . HIS A 1 98 ? 11.852 25.844 -4.301 1 96.19 98 HIS A C 1
ATOM 739 O O . HIS A 1 98 ? 12.133 26.672 -3.439 1 96.19 98 HIS A O 1
ATOM 745 N N . TRP A 1 99 ? 11.742 24.594 -4.031 1 96.56 99 TRP A N 1
ATOM 746 C CA . TRP A 1 99 ? 11.703 24.094 -2.662 1 96.56 99 TRP A CA 1
ATOM 747 C C . TRP A 1 99 ? 13.086 23.641 -2.207 1 96.56 99 TRP A C 1
ATOM 749 O O . TRP A 1 99 ? 13.266 23.219 -1.058 1 96.56 99 TRP A O 1
ATOM 759 N N . ASN A 1 100 ? 14.039 23.703 -3.082 1 96.38 100 ASN A N 1
ATOM 760 C CA . ASN A 1 100 ? 15.398 23.328 -2.719 1 96.38 100 ASN A CA 1
ATOM 761 C C . ASN A 1 100 ? 15.906 24.125 -1.528 1 96.38 100 ASN A C 1
ATOM 763 O O . ASN A 1 100 ? 15.945 25.359 -1.575 1 96.38 100 ASN A O 1
ATOM 767 N N . GLY A 1 101 ? 16.266 23.453 -0.494 1 96.88 101 GLY A N 1
ATOM 768 C CA . GLY A 1 101 ? 16.812 24.109 0.689 1 96.88 101 GLY A CA 1
ATOM 769 C C . GLY A 1 101 ? 15.734 24.609 1.635 1 96.88 101 GLY A C 1
ATOM 770 O O . GLY A 1 101 ? 16.031 25.109 2.723 1 96.88 101 GLY A O 1
ATOM 771 N N . ARG A 1 102 ? 14.516 24.484 1.334 1 97.38 102 ARG A N 1
ATOM 772 C CA . ARG A 1 102 ? 13.406 24.969 2.156 1 97.38 102 ARG A CA 1
ATOM 773 C C . ARG A 1 102 ? 12.828 23.844 3.014 1 97.38 102 ARG A C 1
ATOM 775 O O . ARG A 1 102 ? 13.125 22.672 2.787 1 97.38 102 ARG A O 1
ATOM 782 N N . LEU A 1 103 ? 12.094 24.234 3.953 1 97.75 103 LEU A N 1
ATOM 783 C CA . LEU A 1 103 ? 11.523 23.266 4.887 1 97.75 103 LEU A CA 1
ATOM 784 C C . LEU A 1 103 ? 10.25 22.641 4.316 1 97.75 103 LEU A C 1
ATOM 786 O O . LEU A 1 103 ? 9.469 23.328 3.645 1 97.75 103 LEU A O 1
ATOM 790 N N . LEU A 1 104 ? 10.078 21.375 4.66 1 96.69 104 LEU A N 1
ATOM 791 C CA . LEU A 1 104 ? 8.914 20.641 4.191 1 96.69 104 LEU A CA 1
ATOM 792 C C . LEU A 1 104 ? 7.617 21.344 4.582 1 96.69 104 LEU A C 1
ATOM 794 O O . LEU A 1 104 ? 6.688 21.438 3.777 1 96.69 104 LEU A O 1
ATOM 798 N N . GLY A 1 105 ? 7.613 21.844 5.844 1 95 105 GLY A N 1
ATOM 799 C CA . GLY A 1 105 ? 6.418 22.516 6.344 1 95 105 GLY A CA 1
ATOM 800 C C . GLY A 1 105 ? 6.031 23.734 5.535 1 95 105 GLY A C 1
ATOM 801 O O . GLY A 1 105 ? 4.859 24.125 5.516 1 95 105 GLY A O 1
ATOM 802 N N . GLU A 1 106 ? 6.891 24.344 4.844 1 95.69 106 GLU A N 1
ATOM 803 C CA . GLU A 1 106 ? 6.629 25.531 4.043 1 95.69 106 GLU A CA 1
ATOM 804 C C . GLU A 1 106 ? 5.77 25.203 2.826 1 95.69 106 GLU A C 1
ATOM 806 O O . GLU A 1 106 ? 5.148 26.094 2.236 1 95.69 106 GLU A O 1
ATOM 811 N N . THR A 1 107 ? 5.773 23.984 2.486 1 95.19 107 THR A N 1
ATOM 812 C CA . THR A 1 107 ? 4.957 23.594 1.344 1 95.19 107 THR A CA 1
ATOM 813 C C . THR A 1 107 ? 3.473 23.656 1.69 1 95.19 107 THR A C 1
ATOM 815 O O . THR A 1 107 ? 2.629 23.781 0.802 1 95.19 107 THR A O 1
ATOM 818 N N . ARG A 1 108 ? 3.143 23.469 2.99 1 93.19 108 ARG A N 1
ATOM 819 C CA . ARG A 1 108 ? 1.768 23.406 3.475 1 93.19 108 ARG A CA 1
ATOM 820 C C . ARG A 1 108 ? 0.956 22.391 2.693 1 93.19 108 ARG A C 1
ATOM 822 O O . ARG A 1 108 ? -0.184 22.656 2.307 1 93.19 108 ARG A O 1
ATOM 829 N N . MET A 1 109 ? 1.538 21.266 2.48 1 93.31 109 MET A N 1
ATOM 830 C CA . MET A 1 109 ? 0.984 20.25 1.594 1 93.31 109 MET A CA 1
ATOM 831 C C . MET A 1 109 ? -0.339 19.719 2.137 1 93.31 109 MET A C 1
ATOM 833 O O . MET A 1 109 ? -1.34 19.688 1.419 1 93.31 109 MET A O 1
ATOM 837 N N . ARG A 1 110 ? -0.341 19.406 3.375 1 89.75 110 ARG A N 1
ATOM 838 C CA . ARG A 1 110 ? -1.537 18.797 3.953 1 89.75 110 ARG A CA 1
ATOM 839 C C . ARG A 1 110 ? -2.682 19.812 4.016 1 89.75 110 ARG A C 1
ATOM 841 O O . ARG A 1 110 ? -3.824 19.469 3.688 1 89.75 110 ARG A O 1
ATOM 848 N N . THR A 1 111 ? -2.355 21 4.371 1 86.88 111 THR A N 1
ATOM 849 C CA . THR A 1 111 ? -3.389 22.016 4.508 1 86.88 111 THR A CA 1
ATOM 850 C C . THR A 1 111 ? -3.904 22.453 3.141 1 86.88 111 THR A C 1
ATOM 852 O O . THR A 1 111 ? -5.098 22.703 2.971 1 86.88 111 THR A O 1
ATOM 855 N N . GLU A 1 112 ? -3.061 22.5 2.189 1 91.25 112 GLU A N 1
ATOM 856 C CA . GLU A 1 112 ? -3.416 23.047 0.882 1 91.25 112 GLU A CA 1
ATOM 857 C C . GLU A 1 112 ? -4.086 21.984 0.008 1 91.25 112 GLU A C 1
ATOM 859 O O . GLU A 1 112 ? -4.906 22.312 -0.853 1 91.25 112 GLU A O 1
ATOM 864 N N . THR A 1 113 ? -3.76 20.719 0.202 1 93.88 113 THR A N 1
ATOM 865 C CA . THR A 1 113 ? -4.199 19.734 -0.781 1 93.88 113 THR A CA 1
ATOM 866 C C . THR A 1 113 ? -4.816 18.531 -0.093 1 93.88 113 THR A C 1
ATOM 868 O O . THR A 1 113 ? -5.461 17.703 -0.741 1 93.88 113 THR A O 1
ATOM 871 N N . GLY A 1 114 ? -4.621 18.422 1.193 1 93.19 114 GLY A N 1
ATOM 872 C CA . GLY A 1 114 ? -5.047 17.219 1.898 1 93.19 114 GLY A CA 1
ATOM 873 C C . GLY A 1 114 ? -4.109 16.047 1.691 1 93.19 114 GLY A C 1
ATOM 874 O O . GLY A 1 114 ? -4.348 14.953 2.217 1 93.19 114 GLY A O 1
ATOM 875 N N . VAL A 1 115 ? -3.053 16.281 0.977 1 96.06 115 VAL A N 1
ATOM 876 C CA . VAL A 1 115 ? -2.104 15.227 0.638 1 96.06 115 VAL A CA 1
ATOM 877 C C . VAL A 1 115 ? -1.065 15.094 1.749 1 96.06 115 VAL A C 1
ATOM 879 O O . VAL A 1 115 ? -0.651 16.094 2.348 1 96.06 115 VAL A O 1
ATOM 882 N N . SER A 1 116 ? -0.687 13.875 2.008 1 94.75 116 SER A N 1
ATOM 883 C CA . SER A 1 116 ? 0.344 13.586 3 1 94.75 116 SER A CA 1
ATOM 884 C C . SER A 1 116 ? 1.651 13.172 2.334 1 94.75 116 SER A C 1
ATOM 886 O O . SER A 1 116 ? 1.655 12.336 1.427 1 94.75 116 SER A O 1
ATOM 888 N N . ILE A 1 117 ? 2.736 13.758 2.732 1 96.12 117 ILE A N 1
ATOM 889 C CA . ILE A 1 117 ? 4.07 13.266 2.4 1 96.12 117 ILE A CA 1
ATOM 890 C C . ILE A 1 117 ? 4.527 12.266 3.457 1 96.12 117 ILE A C 1
ATOM 892 O O . ILE A 1 117 ? 4.828 12.641 4.59 1 96.12 117 ILE A O 1
ATOM 896 N N . VAL A 1 118 ? 4.629 11 3.074 1 95.19 118 VAL A N 1
ATOM 897 C CA . VAL A 1 118 ? 4.82 9.977 4.094 1 95.19 118 VAL A CA 1
ATOM 898 C C . VAL A 1 118 ? 6.293 9.586 4.16 1 95.19 118 VAL A C 1
ATOM 900 O O . VAL A 1 118 ? 6.75 9.031 5.164 1 95.19 118 VAL A O 1
ATOM 903 N N . ALA A 1 119 ? 7.023 9.812 3.086 1 96.38 119 ALA A N 1
ATOM 904 C CA . ALA A 1 119 ? 8.453 9.5 3.07 1 96.38 119 ALA A CA 1
ATOM 905 C C . ALA A 1 119 ? 9.188 10.352 2.035 1 96.38 119 ALA A C 1
ATOM 907 O O . ALA A 1 119 ? 8.57 10.867 1.098 1 96.38 119 ALA A O 1
ATOM 908 N N . VAL A 1 120 ? 10.469 10.484 2.242 1 96.31 120 VAL A N 1
ATOM 909 C CA . VAL A 1 120 ? 11.375 11.102 1.279 1 96.31 120 VAL A CA 1
ATOM 910 C C . VAL A 1 120 ? 12.5 10.125 0.938 1 96.31 120 VAL A C 1
ATOM 912 O O . VAL A 1 120 ? 13.125 9.555 1.833 1 96.31 120 VAL A O 1
ATOM 915 N N . LEU A 1 121 ? 12.625 9.867 -0.316 1 94.12 121 LEU A N 1
ATOM 916 C CA . LEU A 1 121 ? 13.773 9.094 -0.792 1 94.12 121 LEU A CA 1
ATOM 917 C C . LEU A 1 121 ? 14.922 10.023 -1.183 1 94.12 121 LEU A C 1
ATOM 919 O O . LEU A 1 121 ? 14.758 10.898 -2.033 1 94.12 121 LEU A O 1
ATOM 923 N N . ARG A 1 122 ? 16.031 9.883 -0.521 1 93.88 122 ARG A N 1
ATOM 924 C CA . ARG A 1 122 ? 17.25 10.648 -0.818 1 93.88 122 ARG A CA 1
ATOM 925 C C . ARG A 1 122 ? 18.453 9.734 -0.934 1 93.88 122 ARG A C 1
ATOM 927 O O . ARG A 1 122 ? 18.828 9.055 0.029 1 93.88 122 ARG A O 1
ATOM 934 N N . ARG A 1 123 ? 18.953 9.781 -2.162 1 85.62 123 ARG A N 1
ATOM 935 C CA . ARG A 1 123 ? 20.047 8.867 -2.48 1 85.62 123 ARG A CA 1
ATOM 936 C C . ARG A 1 123 ? 19.625 7.418 -2.26 1 85.62 123 ARG A C 1
ATOM 938 O O . ARG A 1 123 ? 18.641 6.957 -2.826 1 85.62 123 ARG A O 1
ATOM 945 N N . ALA A 1 124 ? 20.031 6.598 -1.316 1 81.25 124 ALA A N 1
ATOM 946 C CA . ALA A 1 124 ? 19.719 5.188 -1.114 1 81.25 124 ALA A CA 1
ATOM 947 C C . ALA A 1 124 ? 18.922 4.984 0.171 1 81.25 124 ALA A C 1
ATOM 949 O O . ALA A 1 124 ? 18.609 3.85 0.541 1 81.25 124 ALA A O 1
ATOM 950 N N . ASP A 1 125 ? 18.516 6.191 0.619 1 90.38 125 ASP A N 1
ATOM 951 C CA . ASP A 1 125 ? 17.844 6.074 1.915 1 90.38 125 ASP A CA 1
ATOM 952 C C . ASP A 1 125 ? 16.406 6.547 1.836 1 90.38 125 ASP A C 1
ATOM 954 O O . ASP A 1 125 ? 16.062 7.418 1.026 1 90.38 125 ASP A O 1
ATOM 958 N N . ALA A 1 126 ? 15.578 5.859 2.553 1 93.5 126 ALA A N 1
ATOM 959 C CA . ALA A 1 126 ? 14.211 6.316 2.773 1 93.5 126 ALA A CA 1
ATOM 960 C C . ALA A 1 126 ? 14.062 6.965 4.145 1 93.5 126 ALA A C 1
ATOM 962 O O . ALA A 1 126 ? 14.391 6.355 5.168 1 93.5 126 ALA A O 1
ATOM 963 N N . ILE A 1 127 ? 13.633 8.203 4.172 1 96.31 127 ILE A N 1
ATOM 964 C CA . ILE A 1 127 ? 13.344 8.93 5.406 1 96.31 127 ILE A CA 1
ATOM 965 C C . ILE A 1 127 ? 11.844 8.914 5.676 1 96.31 127 ILE A C 1
ATOM 967 O O . ILE A 1 127 ? 11.086 9.664 5.055 1 96.31 127 ILE A O 1
ATOM 971 N N . PRO A 1 128 ? 11.453 8.047 6.582 1 96.12 128 PRO A N 1
ATOM 972 C CA . PRO A 1 128 ? 10.016 7.926 6.852 1 96.12 128 PRO A CA 1
ATOM 973 C C . PRO A 1 128 ? 9.477 9.07 7.695 1 96.12 128 PRO A C 1
ATOM 975 O O . PRO A 1 128 ? 10.18 9.594 8.562 1 96.12 128 PRO A O 1
ATOM 978 N N . SER A 1 129 ? 8.203 9.477 7.449 1 95.25 129 SER A N 1
ATOM 979 C CA . SER A 1 129 ? 7.434 10.438 8.234 1 95.25 129 SER A CA 1
ATOM 980 C C . SER A 1 129 ? 8.25 11.695 8.516 1 95.25 129 SER A C 1
ATOM 982 O O . SER A 1 129 ? 8.383 12.109 9.672 1 95.25 129 SER A O 1
ATOM 984 N N . PRO A 1 130 ? 8.711 12.281 7.445 1 95.94 130 PRO A N 1
ATOM 985 C CA . PRO A 1 130 ? 9.492 13.5 7.688 1 95.94 130 PRO A CA 1
ATOM 986 C C . PRO A 1 130 ? 8.688 14.586 8.398 1 95.94 130 PRO A C 1
ATOM 988 O O . PRO A 1 130 ? 7.504 14.773 8.102 1 95.94 130 PRO A O 1
ATOM 991 N N . ALA A 1 131 ? 9.336 15.297 9.242 1 94.81 131 ALA A N 1
ATOM 992 C CA . ALA A 1 131 ? 8.703 16.375 10.008 1 94.81 131 ALA A CA 1
ATOM 993 C C . ALA A 1 131 ? 8.695 17.672 9.211 1 94.81 131 ALA A C 1
ATOM 995 O O . ALA A 1 131 ? 9.398 17.797 8.203 1 94.81 131 ALA A O 1
ATOM 996 N N . PRO A 1 132 ? 7.895 18.609 9.734 1 93.81 132 PRO A N 1
ATOM 997 C CA . PRO A 1 132 ? 7.797 19.875 9.016 1 93.81 132 PRO A CA 1
ATOM 998 C C . PRO A 1 132 ? 9.133 20.609 8.93 1 93.81 132 PRO A C 1
ATOM 1000 O O . PRO A 1 132 ? 9.336 21.422 8.023 1 93.81 132 PRO A O 1
ATOM 1003 N N . ASP A 1 133 ? 10.008 20.281 9.797 1 96 133 ASP A N 1
ATOM 1004 C CA . ASP A 1 133 ? 11.281 20.984 9.797 1 96 133 ASP A CA 1
ATOM 1005 C C . ASP A 1 133 ? 12.32 20.25 8.945 1 96 133 ASP A C 1
ATOM 1007 O O . ASP A 1 133 ? 13.484 20.656 8.898 1 96 133 ASP A O 1
ATOM 1011 N N . PHE A 1 134 ? 11.938 19.281 8.336 1 96.75 134 PHE A N 1
ATOM 1012 C CA . PHE A 1 134 ? 12.805 18.594 7.391 1 96.75 134 PHE A CA 1
ATOM 1013 C C . PHE A 1 134 ? 13.156 19.5 6.215 1 96.75 134 PHE A C 1
ATOM 1015 O O . PHE A 1 134 ? 12.273 20.094 5.594 1 96.75 134 PHE A O 1
ATOM 1022 N N . ARG A 1 135 ? 14.391 19.547 5.895 1 98.19 135 ARG A N 1
ATOM 1023 C CA . ARG A 1 135 ? 14.836 20.375 4.785 1 98.19 135 ARG A CA 1
ATOM 1024 C C . ARG A 1 135 ? 14.844 19.594 3.477 1 98.19 135 ARG A C 1
ATOM 1026 O O . ARG A 1 135 ? 15.555 18.594 3.354 1 98.19 135 ARG A O 1
ATOM 1033 N N . LEU A 1 136 ? 14.195 20.141 2.488 1 97.88 136 LEU A N 1
ATOM 1034 C CA . LEU A 1 136 ? 14.109 19.5 1.176 1 97.88 136 LEU A CA 1
ATOM 1035 C C . LEU A 1 136 ? 15.352 19.797 0.348 1 97.88 136 LEU A C 1
ATOM 1037 O O . LEU A 1 136 ? 16.031 20.797 0.573 1 97.88 136 LEU A O 1
ATOM 1041 N N . ALA A 1 137 ? 15.641 18.938 -0.553 1 96.94 137 ALA A N 1
ATOM 1042 C CA . ALA A 1 137 ? 16.766 19.109 -1.474 1 96.94 137 ALA A CA 1
ATOM 1043 C C . ALA A 1 137 ? 16.391 18.625 -2.879 1 96.94 137 ALA A C 1
ATOM 1045 O O . ALA A 1 137 ? 15.617 17.688 -3.041 1 96.94 137 ALA A O 1
ATOM 1046 N N . GLY A 1 138 ? 17.016 19.375 -3.805 1 95.12 138 GLY A N 1
ATOM 1047 C CA . GLY A 1 138 ? 16.906 18.844 -5.156 1 95.12 138 GLY A CA 1
ATOM 1048 C C . GLY A 1 138 ? 17.375 17.406 -5.277 1 95.12 138 GLY A C 1
ATOM 1049 O O . GLY A 1 138 ? 18.391 17.031 -4.703 1 95.12 138 GLY A O 1
ATOM 1050 N N . GLY A 1 139 ? 16.578 16.625 -6.043 1 94.56 139 GLY A N 1
ATOM 1051 C CA . GLY A 1 139 ? 16.906 15.211 -6.184 1 94.56 139 GLY A CA 1
ATOM 1052 C C . GLY A 1 139 ? 16.125 14.32 -5.242 1 94.56 139 GLY A C 1
ATOM 1053 O O . GLY A 1 139 ? 16.094 13.102 -5.43 1 94.56 139 GLY A O 1
ATOM 1054 N N . ASP A 1 140 ? 15.531 14.984 -4.254 1 96.06 140 ASP A N 1
ATOM 1055 C CA . ASP A 1 140 ? 14.656 14.211 -3.379 1 96.06 140 ASP A CA 1
ATOM 1056 C C . ASP A 1 140 ? 13.461 13.656 -4.152 1 96.06 140 ASP A C 1
ATOM 1058 O O . ASP A 1 140 ? 12.906 14.336 -5.02 1 96.06 140 ASP A O 1
ATOM 1062 N N . THR A 1 141 ? 13.062 12.453 -3.879 1 95.31 141 THR A N 1
ATOM 1063 C CA . THR A 1 141 ? 11.773 11.922 -4.316 1 95.31 141 THR A CA 1
ATOM 1064 C C . THR A 1 141 ? 10.797 11.844 -3.15 1 95.31 141 THR A C 1
ATOM 1066 O O . THR A 1 141 ? 11.055 11.164 -2.154 1 95.31 141 THR A O 1
ATOM 1069 N N . LEU A 1 142 ? 9.719 12.555 -3.287 1 95.88 142 LEU A N 1
ATOM 1070 C CA . LEU A 1 142 ? 8.695 12.578 -2.248 1 95.88 142 LEU A CA 1
ATOM 1071 C C . LEU A 1 142 ? 7.613 11.547 -2.529 1 95.88 142 LEU A C 1
ATOM 1073 O O . LEU A 1 142 ? 7.086 11.484 -3.643 1 95.88 142 LEU A O 1
ATOM 1077 N N . ILE A 1 143 ? 7.363 10.664 -1.511 1 94.12 143 ILE A N 1
ATOM 1078 C CA . ILE A 1 143 ? 6.246 9.727 -1.581 1 94.12 143 ILE A CA 1
ATOM 1079 C C . ILE A 1 143 ? 4.992 10.383 -1.004 1 94.12 143 ILE A C 1
ATOM 1081 O O . ILE A 1 143 ? 4.934 10.68 0.191 1 94.12 143 ILE A O 1
ATOM 1085 N N . VAL A 1 144 ? 3.982 10.617 -1.85 1 95.38 144 VAL A N 1
ATOM 1086 C CA . VAL A 1 144 ? 2.779 11.344 -1.448 1 95.38 144 VAL A CA 1
ATOM 1087 C C . VAL A 1 144 ? 1.565 10.422 -1.549 1 95.38 144 VAL A C 1
ATOM 1089 O O . VAL A 1 144 ? 1.479 9.594 -2.459 1 95.38 144 VAL A O 1
ATOM 1092 N N . ILE A 1 145 ? 0.666 10.586 -0.616 1 94.62 145 ILE A N 1
ATOM 1093 C CA . ILE A 1 145 ? -0.583 9.828 -0.598 1 94.62 145 ILE A CA 1
ATOM 1094 C C . ILE A 1 145 ? -1.764 10.789 -0.458 1 94.62 145 ILE A C 1
ATOM 1096 O O . ILE A 1 145 ? -1.732 11.703 0.367 1 94.62 145 ILE A O 1
ATOM 1100 N N . GLY A 1 146 ? -2.777 10.641 -1.259 1 95.94 146 GLY A N 1
ATOM 1101 C CA . GLY A 1 146 ? -3.994 11.43 -1.228 1 95.94 146 GLY A CA 1
ATOM 1102 C C . GLY A 1 146 ? -4.973 11.062 -2.326 1 95.94 146 GLY A C 1
ATOM 1103 O O . GLY A 1 146 ? -4.809 10.047 -2.996 1 95.94 146 GLY A O 1
ATOM 1104 N N . THR A 1 147 ? -6.035 11.859 -2.385 1 95.56 147 THR A N 1
ATOM 1105 C CA . THR A 1 147 ? -6.941 11.695 -3.514 1 95.56 147 THR A CA 1
ATOM 1106 C C . THR A 1 147 ? -6.242 12.031 -4.824 1 95.56 147 THR A C 1
ATOM 1108 O O . THR A 1 147 ? -5.211 12.711 -4.828 1 95.56 147 THR A O 1
ATOM 1111 N N . ARG A 1 148 ? -6.762 11.508 -5.902 1 94.12 148 ARG A N 1
ATOM 1112 C CA . ARG A 1 148 ? -6.168 11.781 -7.207 1 94.12 148 ARG A CA 1
ATOM 1113 C C . ARG A 1 148 ? -6.062 13.281 -7.457 1 94.12 148 ARG A C 1
ATOM 1115 O O . ARG A 1 148 ? -5.012 13.773 -7.867 1 94.12 148 ARG A O 1
ATOM 1122 N N . GLU A 1 149 ? -7.16 13.992 -7.184 1 95.56 149 GLU A N 1
ATOM 1123 C CA . GLU A 1 149 ? -7.168 15.445 -7.371 1 95.56 149 GLU A CA 1
ATOM 1124 C C . GLU A 1 149 ? -6.125 16.125 -6.48 1 95.56 149 GLU A C 1
ATOM 1126 O O . GLU A 1 149 ? -5.398 17 -6.934 1 95.56 149 GLU A O 1
ATOM 1131 N N . GLY A 1 150 ? -6.055 15.703 -5.262 1 96.5 150 GLY A N 1
ATOM 1132 C CA . GLY A 1 150 ? -5.086 16.266 -4.336 1 96.5 150 GLY A CA 1
ATOM 1133 C C . GLY A 1 150 ? -3.648 16.047 -4.77 1 96.5 150 GLY A C 1
ATOM 1134 O O . GLY A 1 150 ? -2.826 16.953 -4.707 1 96.5 150 GLY A O 1
ATOM 1135 N N . VAL A 1 151 ? -3.348 14.836 -5.203 1 95.88 151 VAL A N 1
ATOM 1136 C CA . VAL A 1 151 ? -1.987 14.477 -5.586 1 95.88 151 VAL A CA 1
ATOM 1137 C C . VAL A 1 151 ? -1.578 15.25 -6.836 1 95.88 151 VAL A C 1
ATOM 1139 O O . VAL A 1 151 ? -0.424 15.656 -6.969 1 95.88 151 VAL A O 1
ATOM 1142 N N . GLU A 1 152 ? -2.484 15.461 -7.715 1 95.75 152 GLU A N 1
ATOM 1143 C CA . GLU A 1 152 ? -2.195 16.266 -8.898 1 95.75 152 GLU A CA 1
ATOM 1144 C C . GLU A 1 152 ? -1.835 17.703 -8.508 1 95.75 152 GLU A C 1
ATOM 1146 O O . GLU A 1 152 ? -0.872 18.266 -9.031 1 95.75 152 GLU A O 1
ATOM 1151 N N . THR A 1 153 ? -2.656 18.266 -7.66 1 96.75 153 THR A N 1
ATOM 1152 C CA . THR A 1 153 ? -2.375 19.609 -7.168 1 96.75 153 THR A CA 1
ATOM 1153 C C . THR A 1 153 ? -1.043 19.641 -6.426 1 96.75 153 THR A C 1
ATOM 1155 O O . THR A 1 153 ? -0.265 20.578 -6.582 1 96.75 153 THR A O 1
ATOM 1158 N N . ALA A 1 154 ? -0.793 18.609 -5.598 1 96.44 154 ALA A N 1
ATOM 1159 C CA . ALA A 1 154 ? 0.468 18.516 -4.867 1 96.44 154 ALA A CA 1
ATOM 1160 C C . ALA A 1 154 ? 1.656 18.484 -5.824 1 96.44 154 ALA A C 1
ATOM 1162 O O . ALA A 1 154 ? 2.666 19.156 -5.586 1 96.44 154 ALA A O 1
ATOM 1163 N N . ALA A 1 155 ? 1.522 17.734 -6.863 1 95.5 155 ALA A N 1
ATOM 1164 C CA . ALA A 1 155 ? 2.59 17.641 -7.855 1 95.5 155 ALA A CA 1
ATOM 1165 C C . ALA A 1 155 ? 2.865 19 -8.492 1 95.5 155 ALA A C 1
ATOM 1167 O O . ALA A 1 155 ? 4.02 19.344 -8.758 1 95.5 155 ALA A O 1
ATOM 1168 N N . THR A 1 156 ? 1.777 19.719 -8.727 1 95.56 156 THR A N 1
ATOM 1169 C CA . THR A 1 156 ? 1.919 21.062 -9.281 1 95.56 156 THR A CA 1
ATOM 1170 C C . THR A 1 156 ? 2.672 21.969 -8.312 1 95.56 156 THR A C 1
ATOM 1172 O O . THR A 1 156 ? 3.584 22.688 -8.719 1 95.56 156 THR A O 1
ATOM 1175 N N . ILE A 1 157 ? 2.336 21.938 -7.074 1 96.19 157 ILE A N 1
ATOM 1176 C CA . ILE A 1 157 ? 2.984 22.766 -6.055 1 96.19 157 ILE A CA 1
ATOM 1177 C C . ILE A 1 157 ? 4.457 22.375 -5.938 1 96.19 157 ILE A 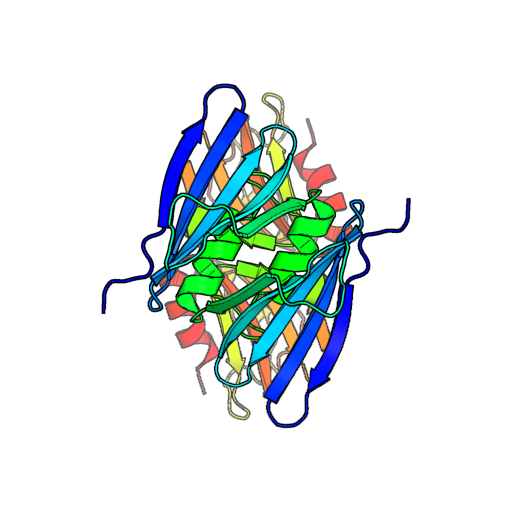C 1
ATOM 1179 O O . ILE A 1 157 ? 5.336 23.234 -5.945 1 96.19 157 ILE A O 1
ATOM 1183 N N . LEU A 1 158 ? 4.75 21.078 -5.918 1 96 158 LEU A N 1
ATOM 1184 C CA . LEU A 1 158 ? 6.102 20.562 -5.699 1 96 158 LEU A CA 1
ATOM 1185 C C . LEU A 1 158 ? 6.961 20.75 -6.945 1 96 158 LEU A C 1
ATOM 1187 O O . LEU A 1 158 ? 8.188 20.703 -6.867 1 96 158 LEU A O 1
ATOM 1191 N N . GLY A 1 159 ? 6.301 20.891 -8.039 1 94.44 159 GLY A N 1
ATOM 1192 C CA . GLY A 1 159 ? 7.012 21.016 -9.305 1 94.44 159 GLY A CA 1
ATOM 1193 C C . GLY A 1 159 ? 7.438 22.453 -9.594 1 94.44 159 GLY A C 1
ATOM 1194 O O . GLY A 1 159 ? 8.055 22.719 -10.625 1 94.44 159 GLY A O 1
ATOM 1195 N N . ARG A 1 160 ? 7.059 23.344 -8.719 1 91.31 160 ARG A N 1
ATOM 1196 C CA . ARG A 1 160 ? 7.449 24.734 -8.906 1 91.31 160 ARG A CA 1
ATOM 1197 C C . ARG A 1 160 ? 8.969 24.875 -8.969 1 91.31 160 ARG A C 1
ATOM 1199 O O . ARG A 1 160 ? 9.688 24.203 -8.227 1 91.31 160 ARG A O 1
ATOM 1206 N N . GLU A 1 161 ? 9.398 25.688 -9.945 1 90.44 161 GLU A N 1
ATOM 1207 C CA . GLU A 1 161 ? 10.828 25.953 -10.102 1 90.44 161 GLU A CA 1
ATOM 1208 C C . GLU A 1 161 ? 11.125 27.438 -9.93 1 90.44 161 GLU A C 1
ATOM 1210 O O . GLU A 1 161 ? 10.266 28.281 -10.164 1 90.44 161 GLU A O 1
ATOM 1215 N N . MET B 1 1 ? -7.129 -5.086 -26.922 1 33.5 1 MET B N 1
ATOM 1216 C CA . MET B 1 1 ? -6.926 -6.422 -26.375 1 33.5 1 MET B CA 1
ATOM 1217 C C . MET B 1 1 ? -7.586 -6.551 -25 1 33.5 1 MET B C 1
ATOM 1219 O O . MET B 1 1 ? -7.617 -5.59 -24.234 1 33.5 1 MET B O 1
ATOM 1223 N N . PRO B 1 2 ? -8.5 -7.492 -24.781 1 41.84 2 PRO B N 1
ATOM 1224 C CA . PRO B 1 2 ? -9.391 -7.418 -23.625 1 41.84 2 PRO B CA 1
ATOM 1225 C C . PRO B 1 2 ? -8.633 -7.285 -22.297 1 41.84 2 PRO B C 1
ATOM 1227 O O . PRO B 1 2 ? -7.535 -7.828 -22.156 1 41.84 2 PRO B O 1
ATOM 1230 N N . ALA B 1 3 ? -8.812 -6.297 -21.641 1 45.03 3 ALA B N 1
ATOM 1231 C CA . ALA B 1 3 ? -8.305 -5.945 -20.312 1 45.03 3 ALA B CA 1
ATOM 1232 C C . ALA B 1 3 ? -8.367 -7.141 -19.375 1 45.03 3 ALA B C 1
ATOM 1234 O O . ALA B 1 3 ? -9.25 -7.996 -19.5 1 45.03 3 ALA B O 1
ATOM 1235 N N . SER B 1 4 ? -7.141 -7.691 -18.922 1 59.97 4 SER B N 1
ATOM 1236 C CA . SER B 1 4 ? -7.125 -8.727 -17.891 1 59.97 4 SER B CA 1
ATOM 1237 C C . SER B 1 4 ? -8.344 -8.609 -16.984 1 59.97 4 SER B C 1
ATOM 1239 O O . SER B 1 4 ? -8.719 -7.504 -16.578 1 59.97 4 SER B O 1
ATOM 1241 N N . ARG B 1 5 ? -9.352 -9.555 -17.109 1 64.81 5 ARG B N 1
ATOM 1242 C CA . ARG B 1 5 ? -10.617 -9.547 -16.391 1 64.81 5 ARG B CA 1
ATOM 1243 C C . ARG B 1 5 ? -10.484 -10.258 -15.047 1 64.81 5 ARG B C 1
ATOM 1245 O O . ARG B 1 5 ? -10.055 -11.414 -14.992 1 64.81 5 ARG B O 1
ATOM 1252 N N . LEU B 1 6 ? -10.328 -9.523 -14.039 1 77 6 LEU B N 1
ATOM 1253 C CA . LEU B 1 6 ? -10.445 -10.102 -12.703 1 77 6 LEU B CA 1
ATOM 1254 C C . LEU B 1 6 ? -11.906 -10.25 -12.305 1 77 6 LEU B C 1
ATOM 1256 O O . LEU B 1 6 ? -12.695 -9.312 -12.445 1 77 6 LEU B O 1
ATOM 1260 N N . SER B 1 7 ? -12.383 -11.508 -12.156 1 84.94 7 SER B N 1
ATOM 1261 C CA . SER B 1 7 ? -13.727 -11.758 -11.648 1 84.94 7 SER B CA 1
ATOM 1262 C C . SER B 1 7 ? -13.688 -12.305 -10.227 1 84.94 7 SER B C 1
ATOM 1264 O O . SER B 1 7 ? -12.703 -12.938 -9.828 1 84.94 7 SER B O 1
ATOM 1266 N N . ARG B 1 8 ? -14.711 -11.938 -9.414 1 84.94 8 ARG B N 1
ATOM 1267 C CA . ARG B 1 8 ? -14.812 -12.383 -8.031 1 84.94 8 ARG B CA 1
ATOM 1268 C C . ARG B 1 8 ? -16.094 -13.188 -7.801 1 84.94 8 ARG B C 1
ATOM 1270 O O . ARG B 1 8 ? -17.172 -12.781 -8.234 1 84.94 8 ARG B O 1
ATOM 1277 N N . THR B 1 9 ? -15.969 -14.352 -7.191 1 86.31 9 THR B N 1
ATOM 1278 C CA . THR B 1 9 ? -17.094 -15.227 -6.879 1 86.31 9 THR B CA 1
ATOM 1279 C C . THR B 1 9 ? -17.078 -15.609 -5.402 1 86.31 9 THR B C 1
ATOM 1281 O O . THR B 1 9 ? -16.156 -16.266 -4.934 1 86.31 9 THR B O 1
ATOM 1284 N N . PRO B 1 10 ? -18.094 -15.18 -4.656 1 88.81 10 PRO B N 1
ATOM 1285 C CA . PRO B 1 10 ? -18.156 -15.594 -3.252 1 88.81 10 PRO B CA 1
ATOM 1286 C C . PRO B 1 10 ? -18.375 -17.094 -3.094 1 88.81 10 PRO B C 1
ATOM 1288 O O . PRO B 1 10 ? -19.141 -17.703 -3.854 1 88.81 10 PRO B O 1
ATOM 1291 N N . LEU B 1 11 ? -17.625 -17.703 -2.256 1 91.69 11 LEU B N 1
ATOM 1292 C CA . LEU B 1 11 ? -17.75 -19.109 -1.874 1 91.69 11 LEU B CA 1
ATOM 1293 C C . LEU B 1 11 ? -18.25 -19.234 -0.434 1 91.69 11 LEU B C 1
ATOM 1295 O O . LEU B 1 11 ? -17.453 -19.156 0.504 1 91.69 11 LEU B O 1
ATOM 1299 N N . PRO B 1 12 ? -19.547 -19.375 -0.297 1 89.38 12 PRO B N 1
ATOM 1300 C CA . PRO B 1 12 ? -20.109 -19.406 1.052 1 89.38 12 PRO B CA 1
ATOM 1301 C C . PRO B 1 12 ? -19.359 -20.344 1.995 1 89.38 12 PRO B C 1
ATOM 1303 O O . PRO B 1 12 ? -19.094 -21.5 1.651 1 89.38 12 PRO B O 1
ATOM 1306 N N . GLY B 1 13 ? -19.109 -19.891 3.1 1 89.62 13 GLY B N 1
ATOM 1307 C CA . GLY B 1 13 ? -18.453 -20.656 4.152 1 89.62 13 GLY B CA 1
ATOM 1308 C C . GLY B 1 13 ? -16.969 -20.859 3.914 1 89.62 13 GLY B C 1
ATOM 1309 O O . GLY B 1 13 ? -16.266 -21.391 4.766 1 89.62 13 GLY B O 1
ATOM 1310 N N . ILE B 1 14 ? -16.531 -20.516 2.711 1 89.25 14 ILE B N 1
ATOM 1311 C CA . ILE B 1 14 ? -15.141 -20.797 2.371 1 89.25 14 ILE B CA 1
ATOM 1312 C C . ILE B 1 14 ? -14.383 -19.469 2.221 1 89.25 14 ILE B C 1
ATOM 1314 O O . ILE B 1 14 ? -13.344 -19.266 2.852 1 89.25 14 ILE B O 1
ATOM 1318 N N . GLY B 1 15 ? -14.852 -18.547 1.407 1 88.38 15 GLY B N 1
ATOM 1319 C CA . GLY B 1 15 ? -14.203 -17.281 1.122 1 88.38 15 GLY B CA 1
ATOM 1320 C C . GLY B 1 15 ? -14.57 -16.719 -0.235 1 88.38 15 GLY B C 1
ATOM 1321 O O . GLY B 1 15 ? -15.742 -16.719 -0.615 1 88.38 15 GLY B O 1
ATOM 1322 N N . ILE B 1 16 ? -13.633 -16.172 -0.884 1 86.62 16 ILE B N 1
ATOM 1323 C CA . ILE B 1 16 ? -13.859 -15.539 -2.178 1 86.62 16 ILE B CA 1
ATOM 1324 C C . ILE B 1 16 ? -12.891 -16.109 -3.211 1 86.62 16 ILE B C 1
ATOM 1326 O O . ILE B 1 16 ? -11.695 -16.266 -2.934 1 86.62 16 ILE B O 1
ATOM 1330 N N . ARG B 1 17 ? -13.391 -16.469 -4.359 1 91.31 17 ARG B N 1
ATOM 1331 C CA . ARG B 1 17 ? -12.562 -16.891 -5.477 1 91.31 17 ARG B CA 1
ATOM 1332 C C . ARG B 1 17 ? -12.359 -15.758 -6.473 1 91.31 17 ARG B C 1
ATOM 1334 O O . ARG B 1 17 ? -13.32 -15.102 -6.883 1 91.31 17 ARG B O 1
ATOM 1341 N N . TYR B 1 18 ? -11.117 -15.5 -6.812 1 87.94 18 TYR B N 1
ATOM 1342 C CA . TYR B 1 18 ? -10.719 -14.57 -7.863 1 87.94 18 TYR B CA 1
ATOM 1343 C C . TYR B 1 18 ? -10.211 -15.32 -9.086 1 87.94 18 TYR B C 1
ATOM 1345 O O . TYR B 1 18 ? -9.367 -16.219 -8.977 1 87.94 18 TYR B O 1
ATOM 1353 N N . ASP B 1 19 ? -10.758 -14.945 -10.242 1 88.94 19 ASP B N 1
ATOM 1354 C CA . ASP B 1 19 ? -10.297 -15.555 -11.484 1 88.94 19 ASP B CA 1
ATOM 1355 C C . ASP B 1 19 ? -9.648 -14.508 -12.391 1 88.94 19 ASP B C 1
ATOM 1357 O O . ASP B 1 19 ? -10.211 -13.445 -12.633 1 88.94 19 ASP B O 1
ATOM 1361 N N . LEU B 1 20 ? -8.461 -14.859 -12.766 1 88.94 20 LEU B N 1
ATOM 1362 C CA . LEU B 1 20 ? -7.715 -13.992 -13.672 1 88.94 20 LEU B CA 1
ATOM 1363 C C . LEU B 1 20 ? -7.395 -14.711 -14.977 1 88.94 20 LEU B C 1
ATOM 1365 O O . LEU B 1 20 ? -6.844 -15.812 -14.961 1 88.94 20 LEU B O 1
ATOM 1369 N N . THR B 1 21 ? -7.781 -14.141 -16.094 1 88 21 THR B N 1
ATOM 1370 C CA . THR B 1 21 ? -7.363 -14.609 -17.406 1 88 21 THR B CA 1
ATOM 1371 C C . THR B 1 21 ? -6.402 -13.625 -18.062 1 88 21 THR B C 1
ATOM 1373 O O . THR B 1 21 ? -6.754 -12.461 -18.281 1 88 21 THR B O 1
ATOM 1376 N N . THR B 1 22 ? -5.254 -14.156 -18.359 1 88 22 THR B N 1
ATOM 1377 C CA . THR B 1 22 ? -4.223 -13.289 -18.906 1 88 22 THR B CA 1
ATOM 1378 C C . THR B 1 22 ? -4.422 -13.102 -20.406 1 88 22 THR B C 1
ATOM 1380 O O . THR B 1 22 ? -5.266 -13.766 -21.016 1 88 22 THR B O 1
ATOM 1383 N N . ARG B 1 23 ? -3.68 -12.141 -21 1 83.62 23 ARG B N 1
ATOM 1384 C CA . ARG B 1 23 ? -3.701 -11.891 -22.438 1 83.62 23 ARG B CA 1
ATOM 1385 C C . ARG B 1 23 ? -3.291 -13.141 -23.219 1 83.62 23 ARG B C 1
ATOM 1387 O O . ARG B 1 23 ? -3.791 -13.383 -24.312 1 83.62 23 ARG B O 1
ATOM 1394 N N . GLU B 1 24 ? -2.438 -13.969 -22.594 1 83.44 24 GLU B N 1
ATOM 1395 C CA . GLU B 1 24 ? -1.964 -15.195 -23.234 1 83.44 24 GLU B CA 1
ATOM 1396 C C . GLU B 1 24 ? -2.945 -16.344 -23.016 1 83.44 24 GLU B C 1
ATOM 1398 O O . GLU B 1 24 ? -2.615 -17.5 -23.281 1 83.44 24 GLU B O 1
ATOM 1403 N N . GLN B 1 25 ? -4.051 -15.984 -22.547 1 83.38 25 GLN B N 1
ATOM 1404 C CA . GLN B 1 25 ? -5.16 -16.922 -22.359 1 83.38 25 GLN B CA 1
ATOM 1405 C C . GLN B 1 25 ? -4.836 -17.953 -21.281 1 83.38 25 GLN B C 1
ATOM 1407 O O . GLN B 1 25 ? -5.312 -19.078 -21.344 1 83.38 25 GLN B O 1
ATOM 1412 N N . GLN B 1 26 ? -3.924 -17.547 -20.5 1 85.69 26 GLN B N 1
ATOM 1413 C CA . GLN B 1 26 ? -3.691 -18.344 -19.297 1 85.69 26 GLN B CA 1
ATOM 1414 C C . GLN B 1 26 ? -4.664 -17.969 -18.188 1 85.69 26 GLN B C 1
ATOM 1416 O O . GLN B 1 26 ? -4.953 -16.797 -17.984 1 85.69 26 GLN B O 1
ATOM 1421 N N . ARG B 1 27 ? -5.137 -19.062 -17.469 1 88.94 27 ARG B N 1
ATOM 1422 C CA . ARG B 1 27 ? -6.109 -18.828 -16.406 1 88.94 27 ARG B CA 1
ATOM 1423 C C . ARG B 1 27 ? -5.488 -19.078 -15.039 1 88.94 27 ARG B C 1
ATOM 1425 O O . ARG B 1 27 ? -4.863 -20.109 -14.812 1 88.94 27 ARG B O 1
ATOM 1432 N N . LEU B 1 28 ? -5.598 -18.078 -14.18 1 90.19 28 LEU B N 1
ATOM 1433 C CA . LEU B 1 28 ? -5.188 -18.172 -12.781 1 90.19 28 LEU B CA 1
ATOM 1434 C C . LEU B 1 28 ? -6.371 -17.953 -11.852 1 90.19 28 LEU B C 1
ATOM 1436 O O . LEU B 1 28 ? -7.293 -17.203 -12.172 1 90.19 28 LEU B O 1
ATOM 1440 N N . SER B 1 29 ? -6.371 -18.656 -10.742 1 90.69 29 SER B N 1
ATOM 1441 C CA . SER B 1 29 ? -7.391 -18.422 -9.727 1 90.69 29 SER B CA 1
ATOM 1442 C C . SER B 1 29 ? -6.77 -18.328 -8.336 1 90.69 29 SER B C 1
ATOM 1444 O O . SER B 1 29 ? -5.773 -19 -8.047 1 90.69 29 SER B O 1
ATOM 1446 N N . VAL B 1 30 ? -7.25 -17.406 -7.555 1 90.81 30 VAL B N 1
ATOM 1447 C CA . VAL B 1 30 ? -6.898 -17.312 -6.141 1 90.81 30 VAL B CA 1
ATOM 1448 C C . VAL B 1 30 ? -8.148 -17.484 -5.285 1 90.81 30 VAL B C 1
ATOM 1450 O O . VAL B 1 30 ? -9.172 -16.828 -5.523 1 90.81 30 VAL B O 1
ATOM 1453 N N . ILE B 1 31 ? -8.078 -18.375 -4.359 1 90.38 31 ILE B N 1
ATOM 1454 C CA . ILE B 1 31 ? -9.125 -18.469 -3.348 1 90.38 31 ILE B CA 1
ATOM 1455 C C . ILE B 1 31 ? -8.625 -17.859 -2.039 1 90.38 31 ILE B C 1
ATOM 1457 O O . ILE B 1 31 ? -7.664 -18.344 -1.446 1 90.38 31 ILE B O 1
ATOM 1461 N N . ALA B 1 32 ? -9.25 -16.828 -1.676 1 86.62 32 ALA B N 1
ATOM 1462 C CA . ALA B 1 32 ? -9 -16.234 -0.371 1 86.62 32 ALA B CA 1
ATOM 1463 C C . ALA B 1 32 ? -9.891 -16.844 0.702 1 86.62 32 ALA B C 1
ATOM 1465 O O . ALA B 1 32 ? -11.094 -16.578 0.755 1 86.62 32 ALA B O 1
ATOM 1466 N N . HIS B 1 33 ? -9.297 -17.578 1.531 1 87.56 33 HIS B N 1
ATOM 1467 C CA . HIS B 1 33 ? -10.047 -18.266 2.578 1 87.56 33 HIS B CA 1
ATOM 1468 C C . HIS B 1 33 ? -10.32 -17.328 3.756 1 87.56 33 HIS B C 1
ATOM 1470 O O . HIS B 1 33 ? -9.586 -16.359 3.971 1 87.56 33 HIS B O 1
ATOM 1476 N N . ARG B 1 34 ? -11.312 -17.734 4.555 1 78 34 ARG B N 1
ATOM 1477 C CA . ARG B 1 34 ? -11.695 -16.938 5.711 1 78 34 ARG B CA 1
ATOM 1478 C C . ARG B 1 34 ? -10.625 -16.969 6.789 1 78 34 ARG B C 1
ATOM 1480 O O . ARG B 1 34 ? -10.477 -16.031 7.562 1 78 34 ARG B O 1
ATOM 1487 N N . ASP B 1 35 ? -9.852 -18.078 6.699 1 75.06 35 ASP B N 1
ATOM 1488 C CA . ASP B 1 35 ? -8.836 -18.219 7.734 1 75.06 35 ASP B CA 1
ATOM 1489 C C . ASP B 1 35 ? -7.566 -17.453 7.367 1 75.06 35 ASP B C 1
ATOM 1491 O O . ASP B 1 35 ? -6.574 -17.516 8.102 1 75.06 35 ASP B O 1
ATOM 1495 N N . GLY B 1 36 ? -7.543 -16.844 6.219 1 76 36 GLY B N 1
ATOM 1496 C CA . GLY B 1 36 ? -6.391 -16.047 5.832 1 76 36 GLY B CA 1
ATOM 1497 C C . GLY B 1 36 ? -5.492 -16.75 4.832 1 76 36 GLY B C 1
ATOM 1498 O O . GLY B 1 36 ? -4.613 -16.125 4.234 1 76 36 GLY B O 1
ATOM 1499 N N . ALA B 1 37 ? -5.75 -17.969 4.68 1 83.25 37 ALA B N 1
ATOM 1500 C CA . ALA B 1 37 ? -4.977 -18.719 3.691 1 83.25 37 ALA B CA 1
ATOM 1501 C C . ALA B 1 37 ? -5.395 -18.344 2.271 1 83.25 37 ALA B C 1
ATOM 1503 O O . ALA B 1 37 ? -6.469 -17.781 2.064 1 83.25 37 ALA B O 1
ATOM 1504 N N . ARG B 1 38 ? -4.426 -18.562 1.367 1 89.31 38 ARG B N 1
ATOM 1505 C CA . ARG B 1 38 ? -4.695 -18.375 -0.055 1 89.31 38 ARG B CA 1
ATOM 1506 C C . ARG B 1 38 ? -4.371 -19.641 -0.844 1 89.31 38 ARG B C 1
ATOM 1508 O O . ARG B 1 38 ? -3.373 -20.297 -0.574 1 89.31 38 ARG B O 1
ATOM 1515 N N . THR B 1 39 ? -5.293 -19.953 -1.616 1 90.69 39 THR B N 1
ATOM 1516 C CA . THR B 1 39 ? -4.992 -21.031 -2.553 1 90.69 39 THR B CA 1
ATOM 1517 C C . THR B 1 39 ? -4.82 -20.484 -3.967 1 90.69 39 THR B C 1
ATOM 1519 O O . THR B 1 39 ? -5.742 -19.891 -4.527 1 90.69 39 THR B O 1
ATOM 1522 N N . LEU B 1 40 ? -3.625 -20.578 -4.48 1 91.31 40 LEU B N 1
ATOM 1523 C CA . LEU B 1 40 ? -3.309 -20.172 -5.844 1 91.31 40 LEU B CA 1
ATOM 1524 C C . LEU B 1 40 ? -3.363 -21.359 -6.797 1 91.31 40 LEU B C 1
ATOM 1526 O O . LEU B 1 40 ? -2.707 -22.375 -6.562 1 91.31 40 LEU B O 1
ATOM 1530 N N . SER B 1 41 ? -4.156 -21.219 -7.855 1 91.12 41 SER B N 1
ATOM 1531 C CA . SER B 1 41 ? -4.27 -22.266 -8.852 1 91.12 41 SER B CA 1
ATOM 1532 C C . SER B 1 41 ? -4.031 -21.734 -10.258 1 91.12 41 SER B C 1
ATOM 1534 O O . SER B 1 41 ? -4.391 -20.594 -10.562 1 91.12 41 SER B O 1
ATOM 1536 N N . ALA B 1 42 ? -3.371 -22.5 -11.016 1 89.25 42 ALA B N 1
ATOM 1537 C CA . ALA B 1 42 ? -3.172 -22.219 -12.43 1 89.25 42 ALA B CA 1
ATOM 1538 C C . ALA B 1 42 ? -3.717 -23.359 -13.297 1 89.25 42 ALA B C 1
ATOM 1540 O O . ALA B 1 42 ? -3.586 -24.531 -12.953 1 89.25 42 ALA B O 1
ATOM 1541 N N . TYR B 1 43 ? -4.301 -22.922 -14.344 1 86.31 43 TYR B N 1
ATOM 1542 C CA . TYR B 1 43 ? -4.934 -23.906 -15.227 1 86.31 43 TYR B CA 1
ATOM 1543 C C . TYR B 1 43 ? -4.254 -23.922 -16.594 1 86.31 43 TYR B C 1
ATOM 1545 O O . TYR B 1 43 ? -3.695 -22.906 -17.031 1 86.31 43 TYR B O 1
ATOM 1553 N N . ARG B 1 44 ? -4.332 -25.078 -17.172 1 80.75 44 ARG B N 1
ATOM 1554 C CA . ARG B 1 44 ? -3.715 -25.203 -18.484 1 80.75 44 ARG B CA 1
ATOM 1555 C C . ARG B 1 44 ? -4.531 -24.5 -19.562 1 80.75 44 ARG B C 1
ATOM 1557 O O . ARG B 1 44 ? -5.766 -24.5 -19.516 1 80.75 44 ARG B O 1
ATOM 1564 N N . SER B 1 45 ? -3.82 -23.812 -20.406 1 75.88 45 SER B N 1
ATOM 1565 C CA . SER B 1 45 ? -4.496 -23.078 -21.469 1 75.88 45 SER B CA 1
ATOM 1566 C C . SER B 1 45 ? -5.273 -24.016 -22.375 1 75.88 45 SER B C 1
ATOM 1568 O O . SER B 1 45 ? -6.285 -23.625 -22.969 1 75.88 45 SER B O 1
ATOM 1570 N N . ASP B 1 46 ? -4.777 -25.234 -22.531 1 76.44 46 ASP B N 1
ATOM 1571 C CA . ASP B 1 46 ? -5.371 -26.156 -23.5 1 76.44 46 ASP B CA 1
ATOM 1572 C C . ASP B 1 46 ? -6.469 -27 -22.859 1 76.44 46 ASP B C 1
ATOM 1574 O O . ASP B 1 46 ? -7.238 -27.672 -23.547 1 76.44 46 ASP B O 1
ATOM 1578 N N . ASP B 1 47 ? -6.496 -27.031 -21.531 1 74.31 47 ASP B N 1
ATOM 1579 C CA . ASP B 1 47 ? -7.555 -27.734 -20.812 1 74.31 47 ASP B CA 1
ATOM 1580 C C . ASP B 1 47 ? -8.008 -26.953 -19.594 1 74.31 47 ASP B C 1
ATOM 1582 O O . ASP B 1 47 ? -7.438 -27.109 -18.5 1 74.31 47 ASP B O 1
ATOM 1586 N N . PRO B 1 48 ? -9.008 -26.141 -19.75 1 66.19 48 PRO B N 1
ATOM 1587 C CA . PRO B 1 48 ? -9.43 -25.25 -18.672 1 66.19 48 PRO B CA 1
ATOM 1588 C C . PRO B 1 48 ? -9.914 -26 -17.438 1 66.19 48 PRO B C 1
ATOM 1590 O O . PRO B 1 48 ? -9.984 -25.438 -16.344 1 66.19 48 PRO B O 1
ATOM 1593 N N . ASP B 1 49 ? -10.094 -27.266 -17.625 1 68.69 49 ASP B N 1
ATOM 1594 C CA . ASP B 1 49 ? -10.617 -28.031 -16.5 1 68.69 49 ASP B CA 1
ATOM 1595 C C . ASP B 1 49 ? -9.492 -28.688 -15.703 1 68.69 49 ASP B C 1
ATOM 1597 O O . ASP B 1 49 ? -9.719 -29.219 -14.609 1 68.69 49 ASP B O 1
ATOM 1601 N N . GLU B 1 50 ? -8.359 -28.594 -16.312 1 77.06 50 GLU B N 1
ATOM 1602 C CA . GLU B 1 50 ? -7.254 -29.234 -15.617 1 77.06 50 GLU B CA 1
ATOM 1603 C C . GLU B 1 50 ? -6.391 -28.219 -14.875 1 77.06 50 GLU B C 1
ATOM 1605 O O . GLU B 1 50 ? -5.777 -27.359 -15.5 1 77.06 50 GLU B O 1
ATOM 1610 N N . CYS B 1 51 ? -6.504 -28.375 -13.555 1 76.94 51 CYS B N 1
ATOM 1611 C CA . CYS B 1 51 ? -5.645 -27.562 -12.688 1 76.94 51 CYS B CA 1
ATOM 1612 C C . CYS B 1 51 ? -4.203 -28.062 -12.742 1 76.94 51 CYS B C 1
ATOM 1614 O O . CYS B 1 51 ? -3.9 -29.156 -12.266 1 76.94 51 CYS B O 1
ATOM 1616 N N . ALA B 1 52 ? -3.412 -27.234 -13.469 1 78.75 52 ALA B N 1
ATOM 1617 C CA . ALA B 1 52 ? -2.01 -27.609 -13.641 1 78.75 52 ALA B CA 1
ATOM 1618 C C . ALA B 1 52 ? -1.255 -27.531 -12.32 1 78.75 52 ALA B C 1
ATOM 1620 O O . ALA B 1 52 ? -0.389 -28.359 -12.039 1 78.75 52 ALA B O 1
ATOM 1621 N N . LEU B 1 53 ? -1.668 -26.547 -11.508 1 81.44 53 LEU B N 1
ATOM 1622 C CA . LEU B 1 53 ? -0.997 -26.391 -10.219 1 81.44 53 LEU B CA 1
ATOM 1623 C C . LEU B 1 53 ? -1.912 -25.688 -9.219 1 81.44 53 LEU B C 1
ATOM 1625 O O . LEU B 1 53 ? -2.668 -24.781 -9.578 1 81.44 53 LEU B O 1
ATOM 1629 N N . SER B 1 54 ? -1.872 -26.25 -8.039 1 88.06 54 SER B N 1
ATOM 1630 C CA . SER B 1 54 ? -2.555 -25.625 -6.914 1 88.06 54 SER B CA 1
ATOM 1631 C C . SER B 1 54 ? -1.676 -25.609 -5.668 1 88.06 54 SER B C 1
ATOM 1633 O O . SER B 1 54 ? -1.12 -26.641 -5.285 1 88.06 54 SER B O 1
ATOM 1635 N N . THR B 1 55 ? -1.521 -24.406 -5.168 1 88.94 55 THR B N 1
ATOM 1636 C CA . THR B 1 55 ? -0.673 -24.281 -3.986 1 88.94 55 THR B CA 1
ATOM 1637 C C . THR B 1 55 ? -1.367 -23.453 -2.91 1 88.94 55 THR B C 1
ATOM 1639 O O . THR B 1 55 ? -1.888 -22.375 -3.191 1 88.94 55 THR B O 1
ATOM 1642 N N . ARG B 1 56 ? -1.36 -23.984 -1.731 1 90.19 56 ARG B N 1
ATOM 1643 C CA . ARG B 1 56 ? -1.871 -23.219 -0.594 1 90.19 56 ARG B CA 1
ATOM 1644 C C . ARG B 1 56 ? -0.765 -22.406 0.054 1 90.19 56 ARG B C 1
ATOM 1646 O O . ARG B 1 56 ? 0.334 -22.906 0.293 1 90.19 56 ARG B O 1
ATOM 1653 N N . LEU B 1 57 ? -1.063 -21.172 0.21 1 89.62 57 LEU B N 1
ATOM 1654 C CA . LEU B 1 57 ? -0.145 -20.219 0.829 1 89.62 57 LEU B CA 1
ATOM 1655 C C . LEU B 1 57 ? -0.68 -19.75 2.176 1 89.62 57 LEU B C 1
ATOM 1657 O O . LEU B 1 57 ? -1.864 -19.422 2.301 1 89.62 57 LEU B O 1
ATOM 1661 N N . SER B 1 58 ? 0.216 -19.844 3.176 1 84.06 58 SER B N 1
ATOM 1662 C CA . SER B 1 58 ? -0.116 -19.109 4.391 1 84.06 58 SER B CA 1
ATOM 1663 C C . SER B 1 58 ? -0.155 -17.609 4.137 1 84.06 58 SER B C 1
ATOM 1665 O O . SER B 1 58 ? 0.23 -17.141 3.059 1 84.06 58 SER B O 1
ATOM 1667 N N . SER B 1 59 ? -0.653 -16.844 5.105 1 77.81 59 SER B N 1
ATOM 1668 C CA . SER B 1 59 ? -0.694 -15.391 4.973 1 77.81 59 SER B CA 1
ATOM 1669 C C . SER B 1 59 ? 0.695 -14.82 4.707 1 77.81 59 SER B C 1
ATOM 1671 O O . SER B 1 59 ? 0.857 -13.938 3.863 1 77.81 59 SER B O 1
ATOM 1673 N N . GLY B 1 60 ? 1.723 -15.297 5.48 1 76.69 60 GLY B N 1
ATOM 1674 C CA . GLY B 1 60 ? 3.094 -14.859 5.277 1 76.69 60 GLY B CA 1
ATOM 1675 C C . GLY B 1 60 ? 3.637 -15.203 3.904 1 76.69 60 GLY B C 1
ATOM 1676 O O . GLY B 1 60 ? 4.352 -14.414 3.293 1 76.69 60 GLY B O 1
ATOM 1677 N N . GLU B 1 61 ? 3.307 -16.359 3.426 1 83.88 61 GLU B N 1
ATOM 1678 C CA . GLU B 1 61 ? 3.752 -16.797 2.104 1 83.88 61 GLU B CA 1
ATOM 1679 C C . GLU B 1 61 ? 3.088 -15.969 1.004 1 83.88 61 GLU B C 1
ATOM 1681 O O . GLU B 1 61 ? 3.727 -15.625 0.006 1 83.88 61 GLU B O 1
ATOM 1686 N N . ALA B 1 62 ? 1.815 -15.695 1.177 1 84.44 62 ALA B N 1
ATOM 1687 C CA . ALA B 1 62 ? 1.118 -14.828 0.231 1 84.44 62 ALA B CA 1
ATOM 1688 C C . ALA B 1 62 ? 1.763 -13.445 0.175 1 84.44 62 ALA B C 1
ATOM 1690 O O . ALA B 1 62 ? 1.952 -12.891 -0.908 1 84.44 62 ALA B O 1
ATOM 1691 N N . ASP B 1 63 ? 2.154 -12.961 1.312 1 76.19 63 ASP B N 1
ATOM 1692 C CA . ASP B 1 63 ? 2.842 -11.672 1.369 1 76.19 63 ASP B CA 1
ATOM 1693 C C . ASP B 1 63 ? 4.148 -11.711 0.582 1 76.19 63 ASP B C 1
ATOM 1695 O O . ASP B 1 63 ? 4.477 -10.773 -0.143 1 76.19 63 ASP B O 1
ATOM 1699 N N . ALA B 1 64 ? 4.871 -12.766 0.736 1 78.75 64 ALA B N 1
ATOM 1700 C CA . ALA B 1 64 ? 6.145 -12.922 0.031 1 78.75 64 ALA B CA 1
ATOM 1701 C C . ALA B 1 64 ? 5.93 -12.961 -1.479 1 78.75 64 ALA B C 1
ATOM 1703 O O . ALA B 1 64 ? 6.715 -12.383 -2.236 1 78.75 64 ALA B O 1
ATOM 1704 N N . LEU B 1 65 ? 4.926 -13.656 -1.891 1 84.25 65 LEU B N 1
ATOM 1705 C CA . LEU B 1 65 ? 4.621 -13.727 -3.314 1 84.25 65 LEU B CA 1
ATOM 1706 C C . LEU B 1 65 ? 4.23 -12.352 -3.854 1 84.25 65 LEU B C 1
ATOM 1708 O O . LEU B 1 65 ? 4.652 -11.969 -4.945 1 84.25 65 LEU B O 1
ATOM 1712 N N . ILE B 1 66 ? 3.424 -11.648 -3.121 1 80.75 66 ILE B N 1
ATOM 1713 C CA . ILE B 1 66 ? 3.029 -10.297 -3.492 1 80.75 66 ILE B CA 1
ATOM 1714 C C . ILE B 1 66 ? 4.273 -9.422 -3.664 1 80.75 66 ILE B C 1
ATOM 1716 O O . ILE B 1 66 ? 4.391 -8.688 -4.645 1 80.75 66 ILE B O 1
ATOM 1720 N N . ASP B 1 67 ? 5.18 -9.539 -2.77 1 75 67 ASP B N 1
ATOM 1721 C CA . ASP B 1 67 ? 6.426 -8.773 -2.848 1 75 67 ASP B CA 1
ATOM 1722 C C . ASP B 1 67 ? 7.168 -9.078 -4.148 1 75 67 ASP B C 1
ATOM 1724 O O . ASP B 1 67 ? 7.746 -8.172 -4.758 1 75 67 ASP B O 1
ATOM 1728 N N . ALA B 1 68 ? 7.129 -10.281 -4.441 1 78.81 68 ALA B N 1
ATOM 1729 C CA . ALA B 1 68 ? 7.836 -10.727 -5.641 1 78.81 68 ALA B CA 1
ATOM 1730 C C . ALA B 1 68 ? 7.156 -10.203 -6.906 1 78.81 68 ALA B C 1
ATOM 1732 O O . ALA B 1 68 ? 7.816 -9.953 -7.914 1 78.81 68 ALA B O 1
ATOM 1733 N N . LEU B 1 69 ? 5.832 -10.141 -6.832 1 81.62 69 LEU B N 1
ATOM 1734 C CA . LEU B 1 69 ? 5.047 -9.727 -7.992 1 81.62 69 LEU B CA 1
ATOM 1735 C C . LEU B 1 69 ? 5.07 -8.211 -8.148 1 81.62 69 LEU B C 1
ATOM 1737 O O . LEU B 1 69 ? 4.828 -7.688 -9.242 1 81.62 69 LEU B O 1
ATOM 1741 N N . MET B 1 70 ? 5.145 -7.551 -6.949 1 69.12 70 MET B N 1
ATOM 1742 C CA . MET B 1 70 ? 5.059 -6.094 -6.926 1 69.12 70 MET B CA 1
ATOM 1743 C C . MET B 1 70 ? 6.137 -5.473 -7.809 1 69.12 70 MET B C 1
ATOM 1745 O O . MET B 1 70 ? 7.293 -5.898 -7.781 1 69.12 70 MET B O 1
ATOM 1749 N N . PRO B 1 71 ? 5.66 -4.906 -8.906 1 53.69 71 PRO B N 1
ATOM 1750 C CA . PRO B 1 71 ? 6.699 -4.215 -9.672 1 53.69 71 PRO B CA 1
ATOM 1751 C C . PRO B 1 71 ? 7.645 -3.4 -8.789 1 53.69 71 PRO B C 1
ATOM 1753 O O . PRO B 1 71 ? 7.266 -2.994 -7.688 1 53.69 71 PRO B O 1
ATOM 1756 N N . SER B 1 72 ? 8.984 -3.744 -8.914 1 49.66 72 SER B N 1
ATOM 1757 C CA . SER B 1 72 ? 9.898 -2.746 -8.367 1 49.66 72 SER B CA 1
ATOM 1758 C C . SER B 1 72 ? 9.312 -1.341 -8.484 1 49.66 72 SER B C 1
ATOM 1760 O O . SER B 1 72 ? 9.711 -0.436 -7.746 1 49.66 72 SER B O 1
ATOM 1762 N N . HIS B 1 73 ? 8.461 -1.232 -9.531 1 49.47 73 HIS B N 1
ATOM 1763 C CA . HIS B 1 73 ? 7.988 0.123 -9.789 1 49.47 73 HIS B CA 1
ATOM 1764 C C . HIS B 1 73 ? 6.809 0.471 -8.883 1 49.47 73 HIS B C 1
ATOM 1766 O O . HIS B 1 73 ? 6.074 -0.417 -8.445 1 49.47 73 HIS B O 1
ATOM 1772 N N . HIS B 1 74 ? 6.863 1.52 -8.312 1 54.72 74 HIS B N 1
ATOM 1773 C CA . HIS B 1 74 ? 5.961 2.137 -7.352 1 54.72 74 HIS B CA 1
ATOM 1774 C C . HIS B 1 74 ? 4.539 2.211 -7.902 1 54.72 74 HIS B C 1
ATOM 1776 O O . HIS B 1 74 ? 4.32 2.719 -9 1 54.72 74 HIS B O 1
ATOM 1782 N N . SER B 1 75 ? 3.693 1.186 -7.69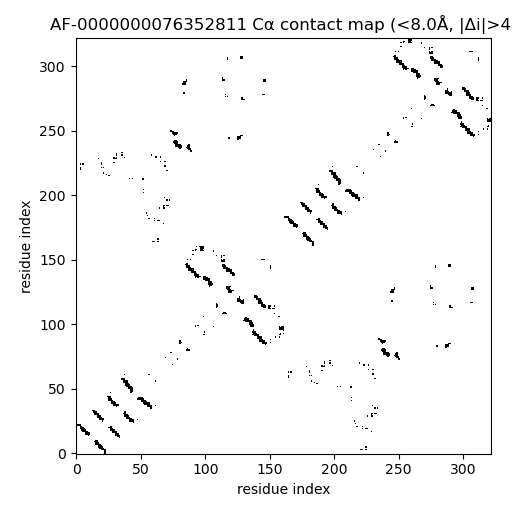5 1 60.53 75 SER B N 1
ATOM 1783 C CA . SER B 1 75 ? 2.279 1.173 -8.055 1 60.53 75 SER B CA 1
ATOM 1784 C C . SER B 1 75 ? 1.505 2.246 -7.297 1 60.53 75 SER B C 1
ATOM 1786 O O . SER B 1 75 ? 1.668 2.393 -6.082 1 60.53 75 SER B O 1
ATOM 1788 N N . PRO B 1 76 ? 0.799 3.15 -8.102 1 64.75 76 PRO B N 1
ATOM 1789 C CA . PRO B 1 76 ? -0.038 4.137 -7.418 1 64.75 76 PRO B CA 1
ATOM 1790 C C . PRO B 1 76 ? -1.14 3.496 -6.578 1 64.75 76 PRO B C 1
ATOM 1792 O O . PRO B 1 76 ? -1.747 4.164 -5.738 1 64.75 76 PRO B O 1
ATOM 1795 N N . THR B 1 77 ? -1.375 2.162 -6.797 1 66.75 77 THR B N 1
ATOM 1796 C CA . THR B 1 77 ? -2.51 1.521 -6.145 1 66.75 77 THR B CA 1
ATOM 1797 C C . THR B 1 77 ? -2.051 0.735 -4.918 1 66.75 77 THR B C 1
ATOM 1799 O O . THR B 1 77 ? -2.867 0.351 -4.078 1 66.75 77 THR B O 1
ATOM 1802 N N . LEU B 1 78 ? -0.761 0.549 -4.891 1 69.69 78 LEU B N 1
ATOM 1803 C CA . LEU B 1 78 ? -0.174 -0.197 -3.783 1 69.69 78 LEU B CA 1
ATOM 1804 C C . LEU B 1 78 ? 1.058 0.519 -3.238 1 69.69 78 LEU B C 1
ATOM 1806 O O . LEU B 1 78 ? 1.962 0.873 -3.998 1 69.69 78 LEU B O 1
ATOM 1810 N N . LEU B 1 79 ? 0.947 0.786 -2 1 75.94 79 LEU B N 1
ATOM 1811 C CA . LEU B 1 79 ? 2.115 1.35 -1.333 1 75.94 79 LEU B CA 1
ATOM 1812 C C . LEU B 1 79 ? 2.793 0.306 -0.45 1 75.94 79 LEU B C 1
ATOM 1814 O O . LEU B 1 79 ? 2.178 -0.22 0.479 1 75.94 79 LEU B O 1
ATOM 1818 N N . HIS B 1 80 ? 4.004 0.025 -0.855 1 74.06 80 HIS B N 1
ATOM 1819 C CA . HIS B 1 80 ? 4.816 -0.834 0.001 1 74.06 80 HIS B CA 1
ATOM 1820 C C . HIS B 1 80 ? 5.406 -0.049 1.167 1 74.06 80 HIS B C 1
ATOM 1822 O O . HIS B 1 80 ? 6.445 0.601 1.021 1 74.06 80 HIS B O 1
ATOM 1828 N N . THR B 1 81 ? 4.82 -0.214 2.303 1 81.06 81 THR B N 1
ATOM 1829 C CA . THR B 1 81 ? 5.184 0.622 3.441 1 81.06 81 THR B CA 1
ATOM 1830 C C . THR B 1 81 ? 6.508 0.166 4.047 1 81.06 81 THR B C 1
ATOM 1832 O O . THR B 1 81 ? 7.352 0.993 4.402 1 81.06 81 THR B O 1
ATOM 1835 N N . THR B 1 82 ? 6.758 -1.052 4.098 1 73.75 82 THR B N 1
ATOM 1836 C CA . THR B 1 82 ? 7.926 -1.59 4.785 1 73.75 82 THR B CA 1
ATOM 1837 C C . THR B 1 82 ? 9.211 -1.083 4.137 1 73.75 82 THR B C 1
ATOM 1839 O O . THR B 1 82 ? 10.18 -0.755 4.832 1 73.75 82 THR B O 1
ATOM 1842 N N . ASP B 1 83 ? 9.258 -1.023 2.846 1 74.75 83 ASP B N 1
ATOM 1843 C CA . ASP B 1 83 ? 10.445 -0.564 2.133 1 74.75 83 ASP B CA 1
ATOM 1844 C C . ASP B 1 83 ? 10.758 0.889 2.475 1 74.75 83 ASP B C 1
ATOM 1846 O O . ASP B 1 83 ? 11.883 1.35 2.264 1 74.75 83 ASP B O 1
ATOM 1850 N N . LEU B 1 84 ? 9.773 1.557 3.037 1 87.44 84 LEU B N 1
ATOM 1851 C CA . LEU B 1 84 ? 9.938 2.971 3.359 1 87.44 84 LEU B CA 1
ATOM 1852 C C . LEU B 1 84 ? 10.125 3.168 4.859 1 87.44 84 LEU B C 1
ATOM 1854 O O . LEU B 1 84 ? 10.164 4.305 5.34 1 87.44 84 LEU B O 1
ATOM 1858 N N . GLY B 1 85 ? 10.258 2.049 5.605 1 88.75 85 GLY B N 1
ATOM 1859 C CA . GLY B 1 85 ? 10.336 2.162 7.051 1 88.75 85 GLY B CA 1
ATOM 1860 C C . GLY B 1 85 ? 9.016 2.564 7.691 1 88.75 85 GLY B C 1
ATOM 1861 O O . GLY B 1 85 ? 9.008 3.17 8.766 1 88.75 85 GLY B O 1
ATOM 1862 N N . LEU B 1 86 ? 7.973 2.268 6.914 1 92.69 86 LEU B N 1
ATOM 1863 C CA . LEU B 1 86 ? 6.645 2.645 7.379 1 92.69 86 LEU B CA 1
ATOM 1864 C C . LEU B 1 86 ? 5.789 1.409 7.648 1 92.69 86 LEU B C 1
ATOM 1866 O O . LEU B 1 86 ? 6.133 0.306 7.219 1 92.69 86 LEU B O 1
ATOM 1870 N N . VAL B 1 87 ? 4.754 1.617 8.414 1 88.5 87 VAL B N 1
ATOM 1871 C CA . VAL B 1 87 ? 3.686 0.638 8.57 1 88.5 87 VAL B CA 1
ATOM 1872 C C . VAL B 1 87 ? 2.33 1.321 8.391 1 88.5 87 VAL B C 1
ATOM 1874 O O . VAL B 1 87 ? 2.191 2.516 8.664 1 88.5 87 VAL B O 1
ATOM 1877 N N . ALA B 1 88 ? 1.405 0.552 7.855 1 90.19 88 ALA B N 1
ATOM 1878 C CA . ALA B 1 88 ? 0.008 0.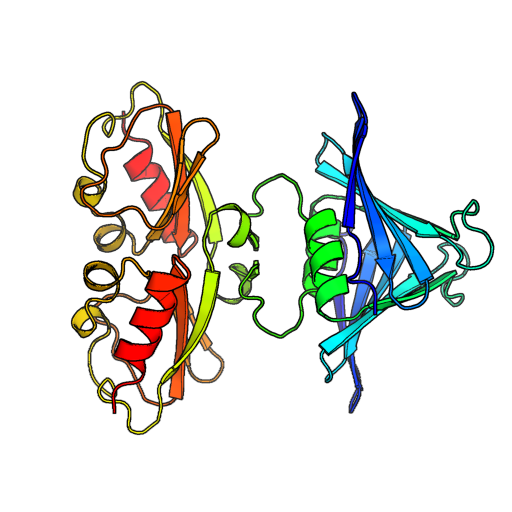97 7.781 1 90.19 88 ALA B CA 1
ATOM 1879 C C . ALA B 1 88 ? -0.862 0.145 8.727 1 90.19 88 ALA B C 1
ATOM 1881 O O . ALA B 1 88 ? -0.794 -1.087 8.727 1 90.19 88 ALA B O 1
ATOM 1882 N N . GLU B 1 89 ? -1.631 0.82 9.586 1 90.25 89 GLU B N 1
ATOM 1883 C CA . GL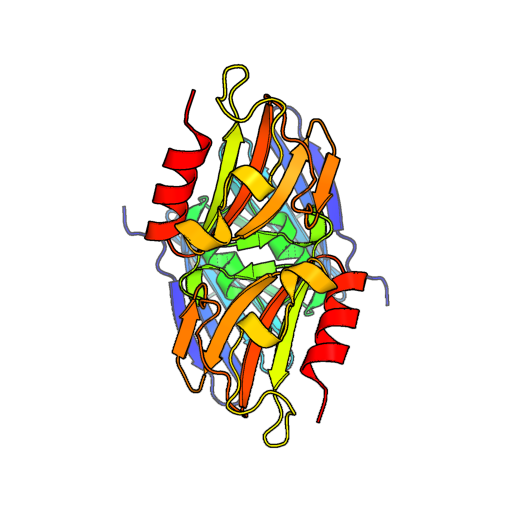U B 1 89 ? -2.479 0.107 10.531 1 90.25 89 GLU B CA 1
ATOM 1884 C C . GLU B 1 89 ? -3.896 0.674 10.539 1 90.25 89 GLU B C 1
ATOM 1886 O O . GLU B 1 89 ? -4.109 1.83 10.172 1 90.25 89 GLU B O 1
ATOM 1891 N N . ARG B 1 90 ? -4.824 -0.207 10.922 1 90.19 90 ARG B N 1
ATOM 1892 C CA . ARG B 1 90 ? -6.203 0.185 11.18 1 90.19 90 ARG B CA 1
ATOM 1893 C C . ARG B 1 90 ? -6.461 0.34 12.672 1 90.19 90 ARG B C 1
ATOM 1895 O O . ARG B 1 90 ? -6.172 -0.567 13.453 1 90.19 90 ARG B O 1
ATOM 1902 N N . VAL B 1 91 ? -6.895 1.519 13.055 1 93.56 91 VAL B N 1
ATOM 1903 C CA . VAL B 1 91 ? -7.203 1.778 14.453 1 93.56 91 VAL B CA 1
ATOM 1904 C C . VAL B 1 91 ? -8.703 2.016 14.617 1 93.56 91 VAL B C 1
ATOM 1906 O O . VAL B 1 91 ? -9.242 3 14.109 1 93.56 91 VAL B O 1
ATOM 1909 N N . LEU B 1 92 ? -9.32 1.147 15.336 1 94.38 92 LEU B N 1
ATOM 1910 C CA . LEU B 1 92 ? -10.75 1.266 15.602 1 94.38 92 LEU B CA 1
ATOM 1911 C C . LEU B 1 92 ? -11.008 2.184 16.781 1 94.38 92 LEU B C 1
ATOM 1913 O O . LEU B 1 92 ? -10.422 2.006 17.859 1 94.38 92 LEU B O 1
ATOM 1917 N N . LEU B 1 93 ? -11.836 3.186 16.531 1 96 93 LEU B N 1
ATOM 1918 C CA . LEU B 1 93 ? -12.297 4.012 17.641 1 96 93 LEU B CA 1
ATOM 1919 C C . LEU B 1 93 ? -13.477 3.357 18.359 1 96 93 LEU B C 1
ATOM 1921 O O . LEU B 1 93 ? -14.492 3.064 17.734 1 96 93 LEU B O 1
ATOM 1925 N N . SER B 1 94 ? -13.352 3.188 19.609 1 94.69 94 SER B N 1
ATOM 1926 C CA . SER B 1 94 ? -14.43 2.59 20.391 1 94.69 94 SER B CA 1
ATOM 1927 C C . SER B 1 94 ? -15.625 3.537 20.5 1 94.69 94 SER B C 1
ATOM 1929 O O . SER B 1 94 ? -15.492 4.738 20.25 1 94.69 94 SER B O 1
ATOM 1931 N N . ALA B 1 95 ? -16.812 2.973 20.812 1 92.62 95 ALA B N 1
ATOM 1932 C CA . ALA B 1 95 ? -18 3.777 21.031 1 92.62 95 ALA B CA 1
ATOM 1933 C C . ALA B 1 95 ? -17.828 4.738 22.203 1 92.62 95 ALA B C 1
ATOM 1935 O O . ALA B 1 95 ? -18.469 5.789 22.266 1 92.62 95 ALA B O 1
ATOM 1936 N N . THR B 1 96 ? -16.922 4.457 23.141 1 94.19 96 THR B N 1
ATOM 1937 C CA . THR B 1 96 ? -16.672 5.277 24.312 1 94.19 96 THR B CA 1
ATOM 1938 C C . THR B 1 96 ? -15.406 6.105 24.141 1 94.19 96 THR B C 1
ATOM 1940 O O . THR B 1 96 ? -14.883 6.656 25.125 1 94.19 96 THR B O 1
ATOM 1943 N N . SER B 1 97 ? -14.953 6.137 22.953 1 94.94 97 SER B N 1
ATOM 1944 C CA . SER B 1 97 ? -13.703 6.836 22.672 1 94.94 97 SER B CA 1
ATOM 1945 C C . SER B 1 97 ? -13.766 8.289 23.141 1 94.94 97 SER B C 1
ATOM 1947 O O . SER B 1 97 ? -14.781 8.961 22.953 1 94.94 97 SER B O 1
ATOM 1949 N N . HIS B 1 98 ? -12.695 8.828 23.734 1 96.25 98 HIS B N 1
ATOM 1950 C CA . HIS B 1 98 ? -12.508 10.234 24.078 1 96.25 98 HIS B CA 1
ATOM 1951 C C . HIS B 1 98 ? -12.742 11.125 22.859 1 96.25 98 HIS B C 1
ATOM 1953 O O . HIS B 1 98 ? -13.117 12.297 23.016 1 96.25 98 HIS B O 1
ATOM 1959 N N . TRP B 1 99 ? -12.547 10.617 21.719 1 96.62 99 TRP B N 1
ATOM 1960 C CA . TRP B 1 99 ? -12.523 11.414 20.5 1 96.62 99 TRP B CA 1
ATOM 1961 C C . TRP B 1 99 ? -13.891 11.414 19.812 1 96.62 99 TRP B C 1
ATOM 1963 O O . TRP B 1 99 ? -14.078 12.078 18.797 1 96.62 99 TRP B O 1
ATOM 1973 N N . ASN B 1 100 ? -14.812 10.68 20.359 1 96.44 100 ASN B N 1
ATOM 1974 C CA . ASN B 1 100 ? -16.156 10.648 19.781 1 96.44 100 ASN B CA 1
ATOM 1975 C C . ASN B 1 100 ? -16.766 12.039 19.719 1 96.44 100 ASN B C 1
ATOM 1977 O O . ASN B 1 100 ? -16.891 12.727 20.734 1 96.44 100 ASN B O 1
ATOM 1981 N N . GLY B 1 101 ? -17.109 12.461 18.547 1 96.81 101 GLY B N 1
ATOM 1982 C CA . GLY B 1 101 ? -17.734 13.758 18.359 1 96.81 101 GLY B CA 1
ATOM 1983 C C . GLY B 1 101 ? -16.734 14.891 18.234 1 96.81 101 GLY B C 1
ATOM 1984 O O . GLY B 1 101 ? -17.109 16.031 17.969 1 96.81 101 GLY B O 1
ATOM 1985 N N . ARG B 1 102 ? -15.5 14.656 18.359 1 97.38 102 ARG B N 1
ATOM 1986 C CA . ARG B 1 102 ? -14.461 15.68 18.281 1 97.38 102 ARG B CA 1
ATOM 1987 C C . ARG B 1 102 ? -13.844 15.742 16.891 1 97.38 102 ARG B C 1
ATOM 1989 O O . ARG B 1 102 ? -14.047 14.844 16.078 1 97.38 102 ARG B O 1
ATOM 1996 N N . LEU B 1 103 ? -13.148 16.766 16.656 1 97.75 103 LEU B N 1
ATOM 1997 C CA . LEU B 1 103 ? -12.555 16.984 15.352 1 97.75 103 LEU B CA 1
ATOM 1998 C C . LEU B 1 103 ? -11.219 16.25 15.227 1 97.75 103 LEU B C 1
ATOM 2000 O O . LEU B 1 103 ? -10.461 16.156 16.203 1 97.75 103 LEU B O 1
ATOM 2004 N N . LEU B 1 104 ? -10.977 15.781 14.016 1 96.75 104 LEU B N 1
ATOM 2005 C CA . LEU B 1 104 ? -9.75 15.039 13.727 1 96.75 104 LEU B CA 1
ATOM 2006 C C . LEU B 1 104 ? -8.523 15.859 14.109 1 96.75 104 LEU B C 1
ATOM 2008 O O . LEU B 1 104 ? -7.574 15.336 14.695 1 96.75 104 LEU B O 1
ATOM 2012 N N . GLY B 1 105 ? -8.594 17.188 13.766 1 95.06 105 GLY B N 1
ATOM 2013 C CA . GLY B 1 105 ? -7.469 18.062 14.039 1 95.06 105 GLY B CA 1
ATOM 2014 C C . GLY B 1 105 ? -7.133 18.156 15.516 1 95.06 105 GLY B C 1
ATOM 2015 O O . GLY B 1 105 ? -5.992 18.469 15.875 1 95.06 105 GLY B O 1
ATOM 2016 N N . GLU B 1 106 ? -8 17.906 16.391 1 95.75 106 GLU B N 1
ATOM 2017 C CA . GLU B 1 106 ? -7.789 17.984 17.828 1 95.75 106 GLU B CA 1
ATOM 2018 C C . GLU B 1 106 ? -6.867 16.875 18.312 1 95.75 106 GLU B C 1
ATOM 2020 O O . GLU B 1 106 ? -6.289 16.969 19.406 1 95.75 106 GLU B O 1
ATOM 2025 N N . THR B 1 107 ? -6.781 15.875 17.547 1 95.19 107 THR B N 1
ATOM 2026 C CA . THR B 1 107 ? -5.902 14.781 17.938 1 95.19 107 THR B CA 1
ATOM 2027 C C . THR B 1 107 ? -4.441 15.195 17.828 1 95.19 107 THR B C 1
ATOM 2029 O O . THR B 1 107 ? -3.574 14.617 18.5 1 95.19 107 THR B O 1
ATOM 2032 N N . ARG B 1 108 ? -4.141 16.156 16.922 1 93.38 108 ARG B N 1
ATOM 2033 C CA . ARG B 1 108 ? -2.783 16.594 16.625 1 93.38 108 ARG B CA 1
ATOM 2034 C C . ARG B 1 108 ? -1.878 15.414 16.297 1 93.38 108 ARG B C 1
ATOM 2036 O O . ARG B 1 108 ? -0.743 15.344 16.766 1 93.38 108 ARG B O 1
ATOM 2043 N N . MET B 1 109 ? -2.383 14.547 15.5 1 93.38 109 MET B N 1
ATOM 2044 C CA . MET B 1 109 ? -1.734 13.266 15.234 1 93.38 109 MET B CA 1
ATOM 2045 C C . MET B 1 109 ? -0.398 13.469 14.531 1 93.38 109 MET B C 1
ATOM 2047 O O . MET B 1 109 ? 0.627 12.945 14.961 1 93.38 109 MET B O 1
ATOM 2051 N N . ARG B 1 110 ? -0.423 14.281 13.531 1 89.94 110 ARG B N 1
ATOM 2052 C CA . ARG B 1 110 ? 0.791 14.461 12.75 1 89.94 110 ARG B CA 1
ATOM 2053 C C . ARG B 1 110 ? 1.864 15.188 13.555 1 89.94 110 ARG B C 1
ATOM 2055 O O . ARG B 1 110 ? 3.035 14.805 13.523 1 89.94 110 ARG B O 1
ATOM 2062 N N . THR B 1 111 ? 1.467 16.141 14.289 1 87.12 111 THR B N 1
ATOM 2063 C CA . THR B 1 111 ? 2.422 16.938 15.055 1 87.12 111 THR B CA 1
ATOM 2064 C C . THR B 1 111 ? 2.957 16.125 16.234 1 87.12 111 THR B C 1
ATOM 2066 O O . THR B 1 111 ? 4.137 16.219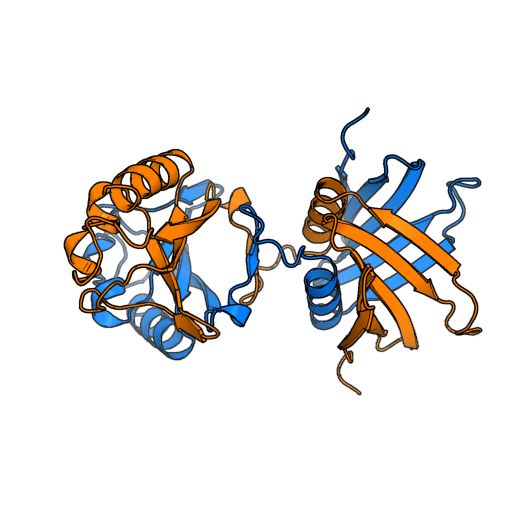 16.578 1 87.12 111 THR B O 1
ATOM 2069 N N . GLU B 1 112 ? 2.143 15.328 16.812 1 91.38 112 GLU B N 1
ATOM 2070 C CA . GLU B 1 112 ? 2.508 14.633 18.047 1 91.38 112 GLU B CA 1
ATOM 2071 C C . GLU B 1 112 ? 3.271 13.344 17.734 1 91.38 112 GLU B C 1
ATOM 2073 O O . GLU B 1 112 ? 4.098 12.898 18.547 1 91.38 112 GLU B O 1
ATOM 2078 N N . THR B 1 113 ? 3.018 12.734 16.594 1 94 113 THR B N 1
ATOM 2079 C CA . THR B 1 113 ? 3.555 11.391 16.406 1 94 113 THR B CA 1
ATOM 2080 C C . THR B 1 113 ? 4.227 11.266 15.047 1 94 113 THR B C 1
ATOM 2082 O O . THR B 1 113 ? 4.949 10.297 14.797 1 94 113 THR B O 1
ATOM 2085 N N . GLY B 1 114 ? 4 12.219 14.195 1 93.31 114 GLY B N 1
ATOM 2086 C CA . GLY B 1 114 ? 4.48 12.102 12.828 1 93.31 114 GLY B CA 1
ATOM 2087 C C . GLY B 1 114 ? 3.631 11.172 11.977 1 93.31 114 GLY B C 1
ATOM 2088 O O . GLY B 1 114 ? 3.926 10.961 10.797 1 93.31 114 GLY B O 1
ATOM 2089 N N . VAL B 1 115 ? 2.58 10.68 12.555 1 96.12 115 VAL B N 1
ATOM 2090 C CA . VAL B 1 115 ? 1.714 9.719 11.883 1 96.12 115 VAL B CA 1
ATOM 2091 C C . VAL B 1 115 ? 0.65 10.461 11.078 1 96.12 115 VAL B C 1
ATOM 2093 O O . VAL B 1 115 ? 0.15 11.5 11.508 1 96.12 115 VAL B O 1
ATOM 2096 N N . SER B 1 116 ? 0.346 9.914 9.93 1 94.75 116 SER B N 1
ATOM 2097 C CA . SER B 1 116 ? -0.694 10.477 9.07 1 94.75 116 SER B CA 1
ATOM 2098 C C . SER B 1 116 ? -1.948 9.609 9.086 1 94.75 116 SER B C 1
ATOM 2100 O O . SER B 1 116 ? -1.865 8.383 8.961 1 94.75 116 SER B O 1
ATOM 2102 N N . ILE B 1 117 ? -3.084 10.203 9.289 1 96.12 117 ILE B N 1
ATOM 2103 C CA . ILE B 1 117 ? -4.367 9.555 9.047 1 96.12 117 ILE B CA 1
ATOM 2104 C C . ILE B 1 117 ? -4.797 9.781 7.598 1 96.12 117 ILE B C 1
ATOM 2106 O O . ILE B 1 117 ? -5.16 10.891 7.219 1 96.12 117 ILE B O 1
AT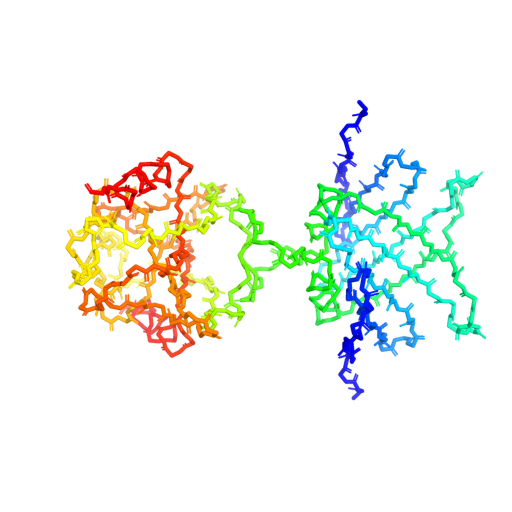OM 2110 N N . VAL B 1 118 ? -4.805 8.727 6.816 1 95.19 118 VAL B N 1
ATOM 2111 C CA . VAL B 1 118 ? -4.957 8.922 5.379 1 95.19 118 VAL B CA 1
ATOM 2112 C C . VAL B 1 118 ? -6.406 8.641 4.973 1 95.19 118 VAL B C 1
ATOM 2114 O O . VAL B 1 118 ? -6.855 9.094 3.916 1 95.19 118 VAL B O 1
ATOM 2117 N N . ALA B 1 119 ? -7.117 7.867 5.781 1 96.38 119 ALA B N 1
ATOM 2118 C CA . ALA B 1 119 ? -8.523 7.578 5.492 1 96.38 119 ALA B CA 1
ATOM 2119 C C . ALA B 1 119 ? -9.273 7.199 6.762 1 96.38 119 ALA B C 1
ATOM 2121 O O . ALA B 1 119 ? -8.664 6.797 7.758 1 96.38 119 ALA B O 1
ATOM 2122 N N . VAL B 1 120 ? -10.562 7.359 6.699 1 96.31 120 VAL B N 1
ATOM 2123 C CA . VAL B 1 120 ? -11.477 6.891 7.73 1 96.31 120 VAL B CA 1
ATOM 2124 C C . VAL B 1 120 ? -12.523 5.965 7.113 1 96.31 120 VAL B C 1
ATOM 2126 O O . VAL B 1 120 ? -13.141 6.301 6.098 1 96.31 120 VAL B O 1
ATOM 2129 N N . LEU B 1 121 ? -12.594 4.793 7.656 1 94.06 121 LEU B N 1
ATOM 2130 C CA . LEU B 1 121 ? -13.664 3.879 7.285 1 94.06 121 LEU B CA 1
ATOM 2131 C C . LEU B 1 121 ? -14.859 4.035 8.219 1 94.06 121 LEU B C 1
ATOM 2133 O O . LEU B 1 121 ? -14.727 3.883 9.438 1 94.06 121 LEU B O 1
ATOM 2137 N N . ARG B 1 122 ? -15.977 4.418 7.676 1 93.81 122 ARG B N 1
ATOM 2138 C CA . ARG B 1 122 ? -17.219 4.555 8.422 1 93.81 122 ARG B CA 1
ATOM 2139 C C . ARG B 1 122 ? -18.375 3.846 7.711 1 93.81 122 ARG B C 1
ATOM 2141 O O . ARG B 1 122 ? -18.719 4.199 6.582 1 93.81 122 ARG B O 1
ATOM 2148 N N . ARG B 1 123 ? -18.844 2.857 8.461 1 85.5 123 ARG B N 1
ATOM 2149 C CA . ARG B 1 123 ? -19.859 1.998 7.883 1 85.5 123 ARG B CA 1
ATOM 2150 C C . ARG B 1 123 ? -19.359 1.337 6.602 1 85.5 123 ARG B C 1
ATOM 2152 O O . ARG B 1 123 ? -18.312 0.682 6.602 1 85.5 123 ARG B O 1
ATOM 2159 N N . ALA B 1 124 ? -19.734 1.578 5.371 1 81.25 124 ALA B N 1
ATOM 2160 C CA . ALA B 1 124 ? -19.344 0.921 4.129 1 81.25 124 ALA B CA 1
ATOM 2161 C C . ALA B 1 124 ? -18.562 1.88 3.227 1 81.25 124 ALA B C 1
ATOM 2163 O O . ALA B 1 124 ? -18.203 1.524 2.104 1 81.25 124 ALA B O 1
ATOM 2164 N N . ASP B 1 125 ? -18.25 2.979 3.939 1 90.19 125 ASP B N 1
ATOM 2165 C CA . ASP B 1 125 ? -17.625 3.988 3.096 1 90.19 125 ASP B CA 1
ATOM 2166 C C . ASP B 1 125 ? -16.203 4.305 3.576 1 90.19 125 ASP B C 1
ATOM 2168 O O . ASP B 1 125 ? -15.906 4.195 4.766 1 90.19 125 ASP B O 1
ATOM 2172 N N . ALA B 1 126 ? -15.352 4.523 2.637 1 93.38 126 ALA B N 1
ATOM 2173 C CA . ALA B 1 126 ? -14.031 5.062 2.92 1 93.38 126 ALA B CA 1
ATOM 2174 C C . ALA B 1 126 ? -13.969 6.559 2.625 1 93.38 126 ALA B C 1
ATOM 2176 O O . ALA B 1 126 ? -14.297 6.992 1.518 1 93.38 126 ALA B O 1
ATOM 2177 N N . ILE B 1 127 ? -13.641 7.34 3.605 1 96.25 127 ILE B N 1
ATOM 2178 C CA . ILE B 1 127 ? -13.445 8.781 3.463 1 96.25 127 ILE B CA 1
ATOM 2179 C C . ILE B 1 127 ? -11.953 9.086 3.342 1 96.25 127 ILE B C 1
ATOM 2181 O O . ILE B 1 127 ? -11.234 9.086 4.34 1 96.25 127 ILE B O 1
ATOM 2185 N N . PRO B 1 128 ? -11.539 9.32 2.127 1 96.06 128 PRO B N 1
ATOM 2186 C CA . PRO B 1 128 ? -10.109 9.555 1.917 1 96.06 128 PRO B CA 1
ATOM 2187 C C . PRO B 1 128 ? -9.672 10.953 2.354 1 96.06 128 PRO B C 1
ATOM 2189 O O . PRO B 1 128 ? -10.438 11.906 2.232 1 96.06 128 PRO B O 1
ATOM 2192 N N . SER B 1 129 ? -8.414 11.086 2.865 1 95.19 129 SER B N 1
ATOM 2193 C CA . SER B 1 129 ? -7.738 12.336 3.197 1 95.19 129 SER B CA 1
ATOM 2194 C C . SER B 1 129 ? -8.648 13.258 4.004 1 95.19 129 SER B C 1
ATOM 2196 O O . SER B 1 129 ? -8.836 14.422 3.646 1 95.19 129 SER B O 1
ATOM 2198 N N . PRO B 1 130 ? -9.102 12.727 5.102 1 95.88 130 PRO B N 1
ATOM 2199 C CA . PRO B 1 130 ? -9.969 13.586 5.906 1 95.88 130 PRO B CA 1
ATOM 2200 C C . PRO B 1 130 ? -9.266 14.852 6.379 1 95.88 130 PRO B C 1
ATOM 2202 O O . PRO B 1 130 ? -8.086 14.82 6.738 1 95.88 130 PRO B O 1
ATOM 2205 N N . ALA B 1 131 ? -9.992 15.914 6.43 1 94.81 131 ALA B N 1
ATOM 2206 C CA . ALA B 1 131 ? -9.469 17.203 6.859 1 94.81 131 ALA B CA 1
ATOM 2207 C C . ALA B 1 131 ? -9.516 17.344 8.375 1 94.81 131 ALA B C 1
ATOM 2209 O O . ALA B 1 131 ? -10.188 16.562 9.055 1 94.81 131 ALA B O 1
ATOM 2210 N N . PRO B 1 132 ? -8.797 18.359 8.836 1 93.81 132 PRO B N 1
ATOM 2211 C CA . PRO B 1 132 ? -8.766 18.531 10.289 1 93.81 132 PRO B CA 1
ATOM 2212 C C . PRO B 1 132 ? -10.141 18.812 10.883 1 93.81 132 PRO B C 1
ATOM 2214 O O . PRO B 1 132 ? -10.367 18.562 12.062 1 93.81 132 PRO B O 1
ATOM 2217 N N . ASP B 1 133 ? -11.016 19.266 10.078 1 95.94 133 ASP B N 1
ATOM 2218 C CA . ASP B 1 133 ? -12.328 19.594 10.602 1 95.94 133 ASP B CA 1
ATOM 2219 C C . ASP B 1 133 ? -13.289 18.406 10.484 1 95.94 133 ASP B C 1
ATOM 2221 O O . ASP B 1 133 ? -14.477 18.531 10.797 1 95.94 133 ASP B O 1
ATOM 2225 N N . PHE B 1 134 ? -12.828 17.359 10.086 1 96.75 134 PHE B N 1
ATOM 2226 C CA . PHE B 1 134 ? -13.617 16.141 10.07 1 96.75 134 PHE B CA 1
ATOM 2227 C C . PHE B 1 134 ? -13.992 15.711 11.484 1 96.75 134 PHE B C 1
ATOM 2229 O O . PHE B 1 134 ? -13.125 15.625 12.359 1 96.75 134 PHE B O 1
ATOM 2236 N N . ARG B 1 135 ? -15.203 15.398 11.664 1 98.19 135 ARG B N 1
ATOM 2237 C CA . ARG B 1 135 ? -15.664 14.977 12.984 1 98.19 135 ARG B CA 1
ATOM 2238 C C . ARG B 1 135 ? -15.586 13.461 13.133 1 98.19 135 ARG B C 1
ATOM 2240 O O . ARG B 1 135 ? -16.219 12.727 12.383 1 98.19 135 ARG B O 1
ATOM 2247 N N . LEU B 1 136 ? -14.93 13.016 14.172 1 97.81 136 LEU B N 1
ATOM 2248 C CA . LEU B 1 136 ? -14.758 11.594 14.453 1 97.81 136 LEU B CA 1
ATOM 2249 C C . LEU B 1 136 ? -15.992 11.023 15.141 1 97.81 136 LEU B C 1
ATOM 2251 O O . LEU B 1 136 ? -16.75 11.75 15.789 1 97.81 136 LEU B O 1
ATOM 2255 N N . ALA B 1 137 ? -16.203 9.773 14.961 1 96.94 137 ALA B N 1
ATOM 2256 C CA . ALA B 1 137 ? -17.297 9.062 15.617 1 96.94 137 ALA B CA 1
ATOM 2257 C C . ALA B 1 137 ? -16.859 7.68 16.094 1 96.94 137 ALA B C 1
ATOM 2259 O O . ALA B 1 137 ? -16.016 7.039 15.453 1 96.94 137 ALA B O 1
ATOM 2260 N N . GLY B 1 138 ? -17.484 7.336 17.219 1 95.06 138 GLY B N 1
ATOM 2261 C CA . GLY B 1 138 ? -17.297 5.945 17.594 1 95.06 138 GLY B CA 1
ATOM 2262 C C . GLY B 1 138 ? -17.672 4.969 16.5 1 95.06 138 GLY B C 1
ATOM 2263 O O . GLY B 1 138 ? -18.688 5.141 15.82 1 95.06 138 GLY B O 1
ATOM 2264 N N . GLY B 1 139 ? -16.797 3.938 16.359 1 94.56 139 GLY B N 1
ATOM 2265 C CA . GLY B 1 139 ? -17.031 2.969 15.297 1 94.56 139 GLY B CA 1
ATOM 2266 C C . GLY B 1 139 ? -16.219 3.246 14.047 1 94.56 139 GLY B C 1
ATOM 2267 O O . GLY B 1 139 ? -16.094 2.381 13.172 1 94.56 139 GLY B O 1
ATOM 2268 N N . ASP B 1 140 ? -15.703 4.477 14.016 1 96.06 140 ASP B N 1
ATOM 2269 C CA . ASP B 1 140 ? -14.805 4.781 12.906 1 96.06 140 ASP B CA 1
ATOM 2270 C C . ASP B 1 140 ? -13.555 3.908 12.953 1 96.06 140 ASP B C 1
ATOM 2272 O O . ASP B 1 140 ? -13.016 3.65 14.031 1 96.06 140 ASP B O 1
ATOM 2276 N N . THR B 1 141 ? -13.078 3.438 11.844 1 95.31 141 THR B N 1
ATOM 2277 C CA . THR B 1 141 ? -11.742 2.854 11.711 1 95.31 141 THR B CA 1
ATOM 2278 C C . THR B 1 141 ? -10.797 3.812 10.992 1 95.31 141 THR B C 1
ATOM 2280 O O . THR B 1 141 ? -11.055 4.195 9.852 1 95.31 141 THR B O 1
ATOM 2283 N N . LEU B 1 142 ? -9.773 4.195 11.68 1 95.88 142 LEU B N 1
ATOM 2284 C CA . LEU B 1 142 ? -8.789 5.113 11.109 1 95.88 142 LEU B CA 1
ATOM 2285 C C . LEU B 1 142 ? -7.629 4.348 10.484 1 95.88 142 LEU B C 1
ATOM 2287 O O . LEU B 1 142 ? -7.059 3.451 11.117 1 95.88 142 LEU B O 1
ATOM 2291 N N . ILE B 1 143 ? -7.355 4.652 9.18 1 94.19 143 ILE B N 1
ATOM 2292 C CA . ILE B 1 143 ? -6.176 4.117 8.508 1 94.19 143 ILE B CA 1
ATOM 2293 C C . ILE B 1 143 ? -4.988 5.051 8.734 1 94.19 143 ILE B C 1
ATOM 2295 O O . ILE B 1 143 ? -4.988 6.191 8.266 1 94.19 143 ILE B O 1
ATOM 2299 N N . VAL B 1 144 ? -3.969 4.578 9.461 1 95.44 144 VAL B N 1
ATOM 2300 C CA . VAL B 1 144 ? -2.832 5.41 9.844 1 95.44 144 VAL B CA 1
ATOM 2301 C C . VAL B 1 144 ? -1.555 4.863 9.203 1 95.44 144 VAL B C 1
ATOM 2303 O O . VAL B 1 144 ? -1.385 3.648 9.086 1 95.44 144 VAL B O 1
ATOM 2306 N N . ILE B 1 145 ? -0.699 5.766 8.812 1 94.69 145 ILE B N 1
ATOM 2307 C CA . ILE B 1 145 ? 0.596 5.414 8.234 1 94.69 145 ILE B CA 1
ATOM 2308 C C . ILE B 1 145 ? 1.704 6.172 8.961 1 94.69 145 ILE B C 1
ATOM 2310 O O . ILE B 1 145 ? 1.585 7.375 9.211 1 94.69 145 ILE B O 1
ATOM 2314 N N . GLY B 1 146 ? 2.75 5.512 9.352 1 96 146 GLY B N 1
ATOM 2315 C CA . GLY B 1 146 ? 3.908 6.086 10.016 1 96 146 GLY B CA 1
ATOM 2316 C C . GLY B 1 146 ? 4.945 5.051 10.406 1 96 146 GLY B C 1
ATOM 2317 O O . GLY B 1 146 ? 4.871 3.898 9.977 1 96 146 GLY B O 1
ATOM 2318 N N . THR B 1 147 ? 5.953 5.551 11.109 1 95.56 147 THR B N 1
ATOM 2319 C CA . THR B 1 147 ? 6.906 4.605 11.68 1 95.56 147 THR B CA 1
ATOM 2320 C C . THR B 1 147 ? 6.227 3.709 12.711 1 95.56 147 THR B C 1
ATOM 2322 O O . THR B 1 147 ? 5.152 4.039 13.219 1 95.56 147 THR B O 1
ATOM 2325 N N . ARG B 1 148 ? 6.812 2.568 12.953 1 94.19 148 ARG B N 1
ATOM 2326 C CA . ARG B 1 148 ? 6.246 1.643 13.93 1 94.19 148 ARG B CA 1
ATOM 2327 C C . ARG B 1 148 ? 6.051 2.324 15.281 1 94.19 148 ARG B C 1
ATOM 2329 O O . ARG B 1 148 ? 4.98 2.221 15.883 1 94.19 148 ARG B O 1
ATOM 2336 N N . GLU B 1 149 ? 7.086 3.039 15.727 1 95.62 149 GLU B N 1
ATOM 2337 C CA . GLU B 1 149 ? 7.004 3.748 17 1 95.62 149 GLU B CA 1
ATOM 2338 C C . GLU B 1 149 ? 5.891 4.793 16.969 1 95.62 149 GLU B C 1
ATOM 2340 O O . GLU B 1 149 ? 5.121 4.906 17.938 1 95.62 149 GLU B O 1
ATOM 2345 N N . GLY B 1 150 ? 5.816 5.523 15.914 1 96.56 150 GLY B N 1
ATOM 2346 C CA . GLY B 1 150 ? 4.781 6.539 15.789 1 96.56 150 GLY B CA 1
ATOM 2347 C C . GLY B 1 150 ? 3.379 5.965 15.812 1 96.56 150 GLY B C 1
ATOM 2348 O O . GLY B 1 150 ? 2.496 6.5 16.484 1 96.56 150 GLY B O 1
ATOM 2349 N N . VAL B 1 151 ? 3.168 4.883 15.102 1 96 151 VAL B N 1
ATOM 2350 C CA . VAL B 1 151 ? 1.849 4.27 14.992 1 96 151 VAL B CA 1
ATOM 2351 C C . VAL B 1 151 ? 1.43 3.699 16.344 1 96 151 VAL B C 1
ATOM 2353 O O . VAL B 1 151 ? 0.255 3.762 16.719 1 96 151 VAL B O 1
ATOM 2356 N N . GLU B 1 152 ? 2.348 3.17 17.062 1 95.81 152 GLU B N 1
ATOM 2357 C CA . GLU B 1 152 ? 2.043 2.686 18.406 1 95.81 152 GLU B CA 1
ATOM 2358 C C . GLU B 1 152 ? 1.578 3.824 19.312 1 95.81 152 GLU B C 1
ATOM 2360 O O . GLU B 1 152 ? 0.597 3.682 20.047 1 95.81 152 GLU B O 1
ATOM 2365 N N . THR B 1 153 ? 2.338 4.891 19.281 1 96.75 153 THR B N 1
ATOM 2366 C CA . THR B 1 153 ? 1.957 6.066 20.062 1 96.75 153 THR B CA 1
ATOM 2367 C C . THR B 1 153 ? 0.601 6.598 19.609 1 96.75 153 THR B C 1
ATOM 2369 O O . THR B 1 153 ? -0.231 6.98 20.422 1 96.75 153 THR B O 1
ATOM 2372 N N . ALA B 1 154 ? 0.389 6.629 18.281 1 96.5 154 ALA B N 1
ATOM 2373 C CA . ALA B 1 154 ? -0.886 7.078 17.719 1 96.5 154 ALA B CA 1
ATOM 2374 C C . ALA B 1 154 ? -2.039 6.219 18.234 1 96.5 154 ALA B C 1
ATOM 2376 O O . ALA B 1 154 ? -3.098 6.738 18.594 1 96.5 154 ALA B O 1
ATOM 2377 N N . ALA B 1 155 ? -1.823 4.934 18.25 1 95.5 155 ALA B N 1
ATOM 2378 C CA . ALA B 1 155 ? -2.852 4.016 18.734 1 95.5 155 ALA B CA 1
ATOM 2379 C C . ALA B 1 155 ? -3.195 4.297 20.188 1 95.5 155 ALA B C 1
ATOM 2381 O O . ALA B 1 155 ? -4.359 4.215 20.594 1 95.5 155 ALA B O 1
ATOM 2382 N N . THR B 1 156 ? -2.15 4.609 20.938 1 95.62 156 THR B N 1
ATOM 2383 C CA . THR B 1 156 ? -2.363 4.949 22.344 1 95.62 156 THR B CA 1
ATOM 2384 C C . THR B 1 156 ? -3.203 6.215 22.469 1 95.62 156 THR B C 1
ATOM 2386 O O . THR B 1 156 ? -4.148 6.262 23.266 1 95.62 156 THR B O 1
ATOM 2389 N N . ILE B 1 157 ? -2.904 7.211 21.719 1 96.25 157 ILE B N 1
ATOM 2390 C CA . ILE B 1 157 ? -3.637 8.469 21.75 1 96.25 157 ILE B CA 1
ATOM 2391 C C . ILE B 1 157 ? -5.082 8.242 21.328 1 96.25 157 ILE B C 1
ATOM 2393 O O . ILE B 1 157 ? -6.016 8.688 22 1 96.25 157 ILE B O 1
ATOM 2397 N N . LEU B 1 158 ? -5.293 7.469 20.266 1 96.12 158 LEU B N 1
ATOM 2398 C CA . LEU B 1 158 ? -6.613 7.254 19.672 1 96.12 158 LEU B CA 1
ATOM 2399 C C . LEU B 1 158 ? -7.441 6.309 20.547 1 96.12 158 LEU B C 1
ATOM 2401 O O . LEU B 1 158 ? -8.672 6.266 20.422 1 96.12 158 LEU B O 1
ATOM 2405 N N . GLY B 1 159 ? -6.762 5.551 21.328 1 94.56 159 GLY B N 1
ATOM 2406 C CA . GLY B 1 159 ? -7.438 4.574 22.156 1 94.56 159 GLY B CA 1
ATOM 2407 C C . GLY B 1 159 ? -7.953 5.152 23.469 1 94.56 159 GLY B C 1
ATOM 2408 O O . GLY B 1 159 ? -8.555 4.441 24.266 1 94.56 159 GLY B O 1
ATOM 2409 N N . ARG B 1 160 ? -7.656 6.41 23.672 1 91.38 160 ARG B N 1
ATOM 2410 C CA . ARG B 1 160 ? -8.133 7.055 24.891 1 91.38 160 ARG B CA 1
ATOM 2411 C C . ARG B 1 160 ? -9.656 6.992 24.984 1 91.38 160 ARG B C 1
ATOM 2413 O O . ARG B 1 160 ? -10.352 7.148 23.984 1 91.38 160 ARG B O 1
ATOM 2420 N N . GLU B 1 161 ? -10.102 6.66 26.188 1 90.56 161 GLU B N 1
ATOM 2421 C CA . GLU B 1 161 ? -11.539 6.605 26.453 1 90.56 161 GLU B CA 1
ATOM 2422 C C . GLU B 1 161 ? -11.945 7.613 27.516 1 90.56 161 GLU B C 1
ATOM 2424 O O . GLU B 1 161 ? -11.133 7.996 28.359 1 90.56 161 GLU B O 1
#

InterPro domains:
  IPR006037 Regulator of K+ conductance, C-terminal [PF02080] (90-158)
  IPR006037 Regulator of K+ conductance, C-terminal [PS51202] (76-160)
  IPR026278 Potassium/proton antiporter subunit KhtT [PIRSF005028] (4-160)
  IPR036721 Regulator of K+ conductance, C-terminal domain superfamily [G3DSA:3.30.70.1450] (87-160)
  IPR036721 Regulator of K+ conductance, C-terminal domain superfamily [SSF116726] (82-159)
  IPR050144 AAE Transporter [PTHR30445] (5-160)
  IPR058776 Potassium/proton antiporter subunit KhtT-like, N-terminal domain [PF25991] (5-72)

Solvent-accessible surface area (backbone atoms only — not comparable to full-atom values): 16569 Å² total; per-residue (Å²): 126,78,68,62,49,75,46,79,44,81,35,86,98,46,34,37,37,29,38,37,39,41,90,84,54,37,40,36,35,27,35,35,35,79,88,46,35,32,36,43,31,34,30,36,67,90,38,79,83,42,73,58,41,76,46,76,27,51,55,70,44,36,51,52,50,36,59,43,55,45,54,93,57,83,41,41,46,41,40,64,24,50,84,34,58,26,33,36,47,78,45,69,28,45,78,66,23,64,51,45,72,34,40,49,47,76,66,40,46,46,83,74,39,40,22,44,64,51,29,36,37,48,92,94,41,58,43,44,30,61,51,53,79,38,67,37,47,46,61,27,29,35,36,34,38,16,34,65,70,21,43,53,52,46,49,53,63,56,59,36,95,126,80,68,63,48,75,44,79,45,82,36,87,97,46,32,38,36,28,38,38,40,42,90,84,54,37,39,36,35,28,34,35,34,77,86,46,34,32,36,43,34,32,31,35,67,90,39,78,83,41,71,59,40,75,45,76,28,51,55,70,45,36,50,52,50,36,60,42,55,44,54,94,56,83,42,42,48,42,41,63,24,50,85,35,57,27,32,36,47,78,46,69,28,45,78,66,22,63,50,45,71,34,42,49,46,76,66,39,46,47,82,74,43,40,22,42,64,52,28,36,36,48,92,94,40,58,43,46,31,60,50,52,78,36,66,37,46,48,62,29,29,36,34,35,39,16,35,65,69,22,44,52,54,45,49,54,64,57,59,36,93

Foldseek 3Di:
DDDFDWDWDADPPFAIKIWTQDPVRWIWIWGQGPVRKIKIWTADSVDRVDTPDIDIDHNVRVVVVCVVVPPPDQDPVDDDQVVVLKDKDKAAAAQPWPQAFHFQLVLVLCVVQVKDFQWKDDDPDIGGPDDRRDRDHHGIITIIMDHPRSVVVSNVSRHHD/DDDFDWDWDADPPFAIKIWTQDPVRWIWIWGQGPVRKIKIWTADSVDRVDTPDIDIDHNVRVVVVCVVVPPPDQDPVDDDQVVVLKDKDKAAAAQPWPQAFHFQLVLVLCVVQVKDFQWKDDDPDIGGRDDRRDRDHHGIITIIMDHPRSVVVSNVSRHHD